Protein AF-0000000086613387 (afdb_homodimer)

Foldseek 3Di:
DVVVVVVVVVVVVVVCVVVCVVVVVVVVVPVVVVVVCVVVDDPVVVVVVLVVVLVVDPDPVVSVVSVVVVVVVVVVVVCVVVVVVVVVVVVVCCVVCVPDVPPPDDDDPD/DVVVVVVVVVVVVVVCVVVCVVVVVVVVVPVVVVVVCVVVDDPVVVVVVLVVVLVVDPDPVVSVVSVVVVVVVVVVVVCVVVVVVVVVVVVVCCVVCVPDVPPPDPPPPD

Sequence (220 aa):
MPLLLATVRSARRKYEAQCFDFQTGSKDRLLEPFLGLAVSTSTLYLDLSFDRLLESRPCDLDQNDMIERAMKMGFVLLEARKRSARKHATMHNAVVWALPPDLTTKIRVDMPLLLATVRSARRKYEAQCFDFQTGSKDRLLEPFLGLAVSTSTLYLDLSFDRLLESRPCDLDQNDMIERAMKMGFVLLEARKRSARKHATMHNAVVWALPPDLTTKIRVD

pLDDT: mean 75.81, std 20.71, range [30.31, 97.38]

Organism: Rhododendron simsii (NCBI:txid118357)

Radius of gyration: 24.94 Å; Cα contacts (8 Å, |Δi|>4): 125; chains: 2; bounding box: 57×82×51 Å

Secondary structure (DSSP, 8-state):
-HHHHHHHHHHHHHHHHHHHHHHHHHHHHHHHHHHHHHHHS-HHHHHHHHHHHHHTSSSHHHHHHHHHHHHHHHHHHHTHHHHHHHHHHHHHHHHHT---GGGSS-----/-HHHHHHHHHHHHHHHHHHHHHHHHHHHHHHHHHHHHHHHS-HHHHHHHHHHHHHTSSSHHHHHHHHHHHHHHHHHHHTHHHHHHHHHHHHHHHHHT---GGG-------

Solvent-accessible surface area (backbone atoms only — not comparable to full-atom values): 12152 Å² total; per-residue (Å²): 124,70,68,64,55,54,50,52,52,50,50,46,51,46,48,47,47,46,50,42,42,55,53,43,47,58,58,47,60,49,50,58,64,54,39,45,41,51,77,76,45,53,71,68,55,51,52,50,45,50,50,53,54,43,67,70,37,93,45,70,68,55,30,52,49,50,39,52,24,28,36,50,45,10,53,57,28,50,43,41,54,60,51,50,48,50,50,51,50,50,50,48,44,45,66,74,49,59,62,71,87,78,69,72,88,64,89,74,82,131,124,70,68,64,56,53,51,52,52,50,50,46,48,45,46,48,46,47,50,44,44,55,54,43,46,58,57,47,59,49,50,59,64,54,39,46,40,51,76,77,45,54,71,66,56,52,51,50,46,49,49,52,55,43,66,70,38,94,45,68,68,55,30,53,49,51,40,52,23,28,35,52,46,10,52,57,29,49,45,42,53,60,51,51,50,50,50,53,50,50,50,49,44,47,66,74,50,58,60,70,86,76,74,67,82,82,79,67,86,120

Structure (mmCIF, N/CA/C/O backbone):
data_AF-0000000086613387-model_v1
#
loop_
_entity.id
_entity.type
_entity.pdbx_description
1 polymer 'Uncharacterized protein'
#
loop_
_atom_site.group_PDB
_atom_site.id
_atom_site.type_symbol
_atom_site.label_atom_id
_atom_site.label_alt_id
_atom_site.label_comp_id
_atom_site.label_asym_id
_atom_site.label_entity_id
_atom_site.label_seq_id
_atom_site.pdbx_PDB_ins_code
_atom_site.Cartn_x
_atom_site.Cartn_y
_atom_site.Cartn_z
_atom_site.occupancy
_atom_site.B_iso_or_equiv
_atom_site.auth_seq_id
_atom_site.auth_comp_id
_atom_site.auth_asym_id
_atom_site.auth_atom_id
_atom_site.pdbx_PDB_model_num
ATOM 1 N N . MET A 1 1 ? -29.953 -31.547 -23.391 1 37.59 1 MET A N 1
ATOM 2 C CA . MET A 1 1 ? -30.141 -30.344 -22.609 1 37.59 1 MET A CA 1
ATOM 3 C C . MET A 1 1 ? -28.875 -29.984 -21.828 1 37.59 1 MET A C 1
ATOM 5 O O . MET A 1 1 ? -28.812 -28.953 -21.172 1 37.59 1 MET A O 1
ATOM 9 N N . PRO A 1 2 ? -27.891 -31.031 -21.5 1 53.44 2 PRO A N 1
ATOM 10 C CA . PRO A 1 2 ? -26.688 -30.781 -20.719 1 53.44 2 PRO A CA 1
ATOM 11 C C . PRO A 1 2 ? -25.625 -30.031 -21.516 1 53.44 2 PRO A C 1
ATOM 13 O O . PRO A 1 2 ? -24.781 -29.328 -20.938 1 53.44 2 PRO A O 1
ATOM 16 N N . LEU A 1 3 ? -25.641 -30 -22.859 1 56.28 3 LEU A N 1
ATOM 17 C CA . LEU A 1 3 ? -24.578 -29.375 -23.641 1 56.28 3 LEU A CA 1
ATOM 18 C C . LEU A 1 3 ? -24.703 -27.859 -23.625 1 56.28 3 LEU A C 1
ATOM 20 O O . LEU A 1 3 ? -23.703 -27.141 -23.688 1 56.28 3 LEU A O 1
ATOM 24 N N . LEU A 1 4 ? -25.969 -27.375 -23.562 1 55.78 4 LEU A N 1
ATOM 25 C CA . LEU A 1 4 ? -26.172 -25.938 -23.594 1 55.78 4 LEU A CA 1
ATOM 26 C C . LEU A 1 4 ? -25.703 -25.297 -22.281 1 55.78 4 LEU A C 1
ATOM 28 O O . LEU A 1 4 ? -25.188 -24.172 -22.297 1 55.78 4 LEU A O 1
ATOM 32 N N . LEU A 1 5 ? -25.75 -26.031 -21.203 1 54.47 5 LEU A N 1
ATOM 33 C CA . LEU A 1 5 ? -25.375 -25.453 -19.906 1 54.47 5 LEU A CA 1
ATOM 34 C C . LEU A 1 5 ? -23.859 -25.328 -19.797 1 54.47 5 LEU A C 1
ATOM 36 O O . LEU A 1 5 ? -23.344 -24.375 -19.203 1 54.47 5 LEU A O 1
ATOM 40 N N . ALA A 1 6 ? -23.109 -26.234 -20.469 1 55.09 6 ALA A N 1
ATOM 41 C CA . ALA A 1 6 ? -21.656 -26.188 -20.391 1 55.09 6 ALA A CA 1
ATOM 42 C C . ALA A 1 6 ? -21.078 -25.016 -21.172 1 55.09 6 ALA A C 1
ATOM 44 O O . ALA A 1 6 ? -20.125 -24.375 -20.734 1 55.09 6 ALA A O 1
ATOM 45 N N . THR A 1 7 ? -21.828 -24.625 -22.156 1 57.53 7 THR A N 1
ATOM 46 C CA . THR A 1 7 ? -21.344 -23.547 -23.016 1 57.53 7 THR A CA 1
ATOM 47 C C . THR A 1 7 ? -21.547 -22.203 -22.344 1 57.53 7 THR A C 1
ATOM 49 O O . THR A 1 7 ? -20.719 -21.297 -22.469 1 57.53 7 THR A O 1
ATOM 52 N N . VAL A 1 8 ? -22.641 -22.172 -21.594 1 52.09 8 VAL A N 1
ATOM 53 C CA . VAL A 1 8 ? -22.906 -20.906 -20.938 1 52.09 8 VAL A CA 1
ATOM 54 C C . VAL A 1 8 ? -21.922 -20.688 -19.797 1 52.09 8 VAL A C 1
ATOM 56 O O . VAL A 1 8 ? -21.453 -19.562 -19.562 1 52.09 8 VAL A O 1
ATOM 59 N N . ARG A 1 9 ? -21.484 -21.812 -19.125 1 52.72 9 ARG A N 1
ATOM 60 C CA . ARG A 1 9 ? -20.531 -21.703 -18.031 1 52.72 9 ARG A CA 1
ATOM 61 C C . ARG A 1 9 ? -19.125 -21.359 -18.547 1 52.72 9 ARG A C 1
ATOM 63 O O . ARG A 1 9 ? -18.391 -20.609 -17.906 1 52.72 9 ARG A O 1
ATOM 70 N N . SER A 1 10 ? -18.875 -21.828 -19.766 1 53.88 10 SER A N 1
ATOM 71 C CA . SER A 1 10 ? -17.562 -21.547 -20.344 1 53.88 10 SER A CA 1
ATOM 72 C C . SER A 1 10 ? -17.469 -20.094 -20.797 1 53.88 10 SER A C 1
ATOM 74 O O . SER A 1 10 ? -16.453 -19.438 -20.578 1 53.88 10 SER A O 1
ATOM 76 N N . ALA A 1 11 ? -18.594 -19.688 -21.375 1 49.5 11 ALA A N 1
ATOM 77 C CA . ALA A 1 11 ? -18.609 -18.297 -21.828 1 49.5 11 ALA A CA 1
ATOM 78 C C . ALA A 1 11 ? -18.609 -17.344 -20.641 1 49.5 11 ALA A C 1
ATOM 80 O O . ALA A 1 11 ? -17.938 -16.312 -20.672 1 49.5 11 ALA A O 1
ATOM 81 N N . ARG A 1 12 ? -19.25 -17.672 -19.594 1 47.69 12 ARG A N 1
ATOM 82 C CA . ARG A 1 12 ? -19.281 -16.859 -18.391 1 47.69 12 ARG A CA 1
ATOM 83 C C . ARG A 1 12 ? -17.906 -16.844 -17.703 1 47.69 12 ARG A C 1
ATOM 85 O O . ARG A 1 12 ? -17.453 -15.805 -17.234 1 47.69 12 ARG A O 1
ATOM 92 N N . ARG A 1 13 ? -17.328 -18.047 -17.656 1 49.38 13 ARG A N 1
ATOM 93 C CA . ARG A 1 13 ? -15.977 -18.109 -17.094 1 49.38 13 ARG A CA 1
ATOM 94 C C . ARG A 1 13 ? -14.992 -17.297 -17.938 1 49.38 13 ARG A C 1
ATOM 96 O O . ARG A 1 13 ? -14.102 -16.641 -17.406 1 49.38 13 ARG A O 1
ATOM 103 N N . LYS A 1 14 ? -15.203 -17.375 -19.25 1 51.12 14 LYS A N 1
ATOM 104 C CA . LYS A 1 14 ? -14.344 -16.609 -20.141 1 51.12 14 LYS A CA 1
ATOM 105 C C . LYS A 1 14 ? -14.578 -15.109 -19.969 1 51.12 14 LYS A C 1
ATOM 107 O O . LYS A 1 14 ? -13.633 -14.328 -19.922 1 51.12 14 LYS A O 1
ATOM 112 N N . TYR A 1 15 ? -15.836 -14.734 -19.922 1 45.16 15 TYR A N 1
ATOM 113 C CA . TYR A 1 15 ? -16.156 -13.328 -19.703 1 45.16 15 TYR A CA 1
ATOM 114 C C . TYR A 1 15 ? -15.695 -12.867 -18.328 1 45.16 15 TYR A C 1
ATOM 116 O O . TYR A 1 15 ? -15.156 -11.766 -18.172 1 45.16 15 TYR A O 1
ATOM 124 N N . GLU A 1 16 ? -15.93 -13.734 -17.359 1 50.56 16 GLU A N 1
ATOM 125 C CA . GLU A 1 16 ? -15.43 -13.406 -16.031 1 50.56 16 GLU A CA 1
ATOM 126 C C . GLU A 1 16 ? -13.906 -13.344 -16.016 1 50.56 16 GLU A C 1
ATOM 128 O O . GLU A 1 16 ? -13.32 -12.469 -15.367 1 50.56 16 GLU A O 1
ATOM 133 N N . ALA A 1 17 ? -13.336 -14.281 -16.766 1 49.88 17 ALA A N 1
ATOM 134 C CA . ALA A 1 17 ? -11.883 -14.273 -16.922 1 49.88 17 ALA A CA 1
ATOM 135 C C . ALA A 1 17 ? -11.406 -13.016 -17.641 1 49.88 17 ALA A C 1
ATOM 137 O O . ALA A 1 17 ? -10.383 -12.43 -17.266 1 49.88 17 ALA A O 1
ATOM 138 N N . GLN A 1 18 ? -12.195 -12.703 -18.734 1 47.78 18 GLN A N 1
ATOM 139 C CA . GLN A 1 18 ? -11.836 -11.5 -19.469 1 47.78 18 GLN A CA 1
ATOM 140 C C . GLN A 1 18 ? -12.047 -10.25 -18.609 1 47.78 18 GLN A C 1
ATOM 142 O O . GLN A 1 18 ? -11.219 -9.336 -18.625 1 47.78 18 GLN A O 1
ATOM 147 N N . CYS A 1 19 ? -13.211 -10.172 -18.047 1 47.38 19 CYS A N 1
ATOM 148 C CA . CYS A 1 19 ? -13.469 -9.047 -17.156 1 47.38 19 CYS A CA 1
ATOM 149 C C . CYS A 1 19 ? -12.477 -9.039 -15.992 1 47.38 19 CYS A C 1
ATOM 151 O O . CYS A 1 19 ? -12 -7.973 -15.594 1 47.38 19 CYS A O 1
ATOM 153 N N . PHE A 1 20 ? -12.328 -10.281 -15.578 1 48.53 20 PHE A N 1
ATOM 154 C CA . PHE A 1 20 ? -11.32 -10.406 -14.539 1 48.53 20 PHE A CA 1
ATOM 155 C C . PHE A 1 20 ? -9.953 -9.953 -15.047 1 48.53 20 PHE A C 1
ATOM 157 O O . PHE A 1 20 ? -9.219 -9.281 -14.328 1 48.53 20 PHE A O 1
ATOM 164 N N . ASP A 1 21 ? -9.781 -10.211 -16.312 1 54.56 21 ASP A N 1
ATOM 165 C CA . ASP A 1 21 ? -8.484 -9.859 -16.906 1 54.56 21 ASP A CA 1
ATOM 166 C C . ASP A 1 21 ? -8.32 -8.344 -16.984 1 54.56 21 ASP A C 1
ATOM 168 O O . ASP A 1 21 ? -7.254 -7.816 -16.656 1 54.56 21 ASP A O 1
ATOM 172 N N . PHE A 1 22 ? -9.453 -7.672 -17.516 1 50.53 22 PHE A N 1
ATOM 173 C CA . PHE A 1 22 ? -9.352 -6.223 -17.656 1 50.53 22 PHE A CA 1
ATOM 174 C C . PHE A 1 22 ? -9.211 -5.559 -16.297 1 50.53 22 PHE A C 1
ATOM 176 O O . PHE A 1 22 ? -8.359 -4.684 -16.109 1 50.53 22 PHE A O 1
ATOM 183 N N . GLN A 1 23 ? -10.078 -6.004 -15.422 1 57.38 23 GLN A N 1
ATOM 184 C CA . GLN A 1 23 ? -10.031 -5.449 -14.07 1 57.38 23 GLN A CA 1
ATOM 185 C C . GLN A 1 23 ? -8.75 -5.863 -13.352 1 57.38 23 GLN A C 1
ATOM 187 O O . GLN A 1 23 ? -8.148 -5.059 -12.633 1 57.38 23 GLN A O 1
ATOM 192 N N . THR A 1 24 ? -8.367 -7.102 -13.711 1 63.09 24 THR A N 1
ATOM 193 C CA . THR A 1 24 ? -7.125 -7.598 -13.125 1 63.09 24 THR A CA 1
ATOM 194 C C . THR A 1 24 ? -5.93 -6.801 -13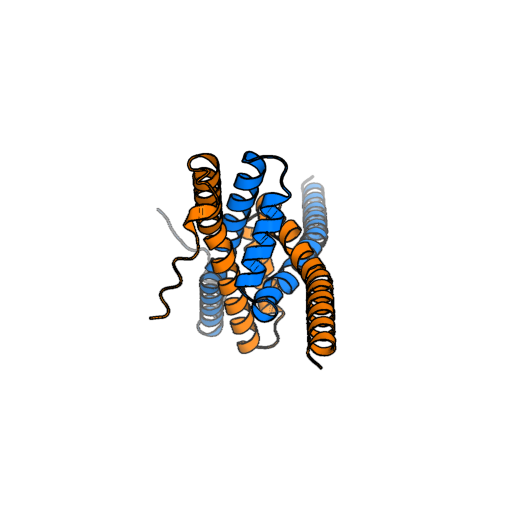.6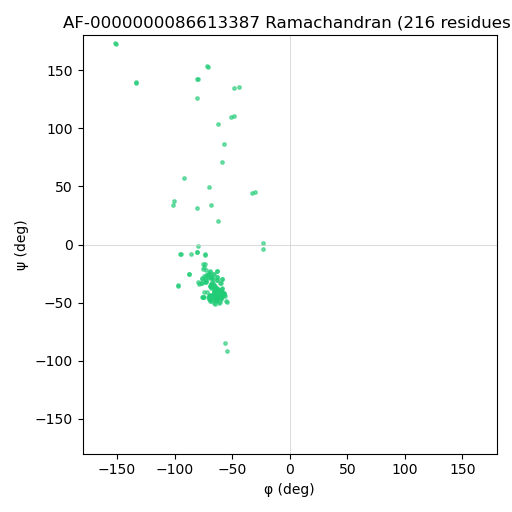41 1 63.09 24 THR A C 1
ATOM 196 O O . THR A 1 24 ? -5.035 -6.445 -12.867 1 63.09 24 THR A O 1
ATOM 199 N N . GLY A 1 25 ? -6.133 -6.43 -14.859 1 71.19 25 GLY A N 1
ATOM 200 C CA . GLY A 1 25 ? -5.027 -5.703 -15.461 1 71.19 25 GLY A CA 1
ATOM 201 C C . GLY A 1 25 ? -4.828 -4.32 -14.867 1 71.19 25 GLY A C 1
ATOM 202 O O . GLY A 1 25 ? -3.697 -3.898 -14.625 1 71.19 25 GLY A O 1
ATOM 203 N N . SER A 1 26 ? -5.996 -3.615 -14.719 1 76.31 26 SER A N 1
ATOM 204 C CA . SER A 1 26 ? -5.883 -2.26 -14.188 1 76.31 26 SER A CA 1
ATOM 205 C C . SER A 1 26 ? -5.398 -2.268 -12.742 1 76.31 26 SER A C 1
ATOM 207 O O . SER A 1 26 ? -4.551 -1.456 -12.367 1 76.31 26 SER A O 1
ATOM 209 N N . LYS A 1 27 ? -5.93 -3.248 -11.953 1 80.5 27 LYS A N 1
ATOM 210 C CA . LYS A 1 27 ? -5.531 -3.367 -10.555 1 80.5 27 LYS A CA 1
ATOM 211 C C . LYS A 1 27 ? -4.078 -3.812 -10.43 1 80.5 27 LYS A C 1
ATOM 213 O O . LYS A 1 27 ? -3.332 -3.289 -9.594 1 80.5 27 LYS A O 1
ATOM 218 N N . ASP A 1 28 ? -3.619 -4.66 -11.312 1 83.75 28 ASP A N 1
ATOM 219 C CA . ASP A 1 28 ? -2.234 -5.117 -11.336 1 83.75 28 ASP A CA 1
ATOM 220 C C . ASP A 1 28 ? -1.283 -3.979 -11.695 1 83.75 28 ASP A C 1
ATOM 222 O O . ASP A 1 28 ? -0.157 -3.922 -11.195 1 83.75 28 ASP A O 1
ATOM 226 N N . ARG A 1 29 ? -1.846 -3.121 -12.453 1 87.81 29 ARG A N 1
ATOM 227 C CA . ARG A 1 29 ? -1.003 -2.037 -12.945 1 87.81 29 ARG A CA 1
ATOM 228 C C . ARG A 1 29 ? -0.709 -1.026 -11.836 1 87.81 29 ARG A C 1
ATOM 230 O O . ARG A 1 29 ? 0.269 -0.28 -11.914 1 87.81 29 ARG A O 1
ATOM 237 N N . LEU A 1 30 ? -1.478 -1.056 -10.781 1 91.62 30 LEU A N 1
ATOM 238 C CA . LEU A 1 30 ? -1.296 -0.109 -9.688 1 91.62 30 LEU A CA 1
ATOM 239 C C . LEU A 1 30 ? -0.28 -0.635 -8.68 1 91.62 30 LEU A C 1
ATOM 241 O O . LEU A 1 30 ? 0.382 0.148 -7.992 1 91.62 30 LEU A O 1
ATOM 245 N N . LEU A 1 31 ? -0.116 -1.915 -8.602 1 93.06 31 LEU A N 1
ATOM 246 C CA . LEU A 1 31 ? 0.677 -2.533 -7.543 1 93.06 31 LEU A CA 1
ATOM 247 C C . LEU A 1 31 ? 2.16 -2.227 -7.727 1 93.06 31 LEU A C 1
ATOM 249 O O . LEU A 1 31 ? 2.818 -1.755 -6.797 1 93.06 31 LEU A O 1
ATOM 253 N N . GLU A 1 32 ? 2.609 -2.389 -8.945 1 92.75 32 GLU A N 1
ATOM 254 C CA . GLU A 1 32 ? 4.047 -2.264 -9.172 1 92.75 32 GLU A CA 1
ATOM 255 C C . GLU A 1 32 ? 4.512 -0.824 -8.977 1 92.75 32 GLU A C 1
ATOM 257 O O . GLU A 1 32 ? 5.469 -0.573 -8.242 1 92.75 32 GLU A O 1
ATOM 262 N N . PRO A 1 33 ? 3.871 0.195 -9.562 1 94.06 33 PRO A N 1
ATOM 263 C CA . PRO A 1 33 ? 4.324 1.562 -9.297 1 94.06 33 PRO A CA 1
ATOM 264 C C . PRO A 1 33 ? 4.172 1.958 -7.828 1 94.06 33 PRO A C 1
ATOM 266 O O . PRO A 1 33 ? 5 2.703 -7.297 1 94.06 33 PRO A O 1
ATOM 269 N N . PHE A 1 34 ? 3.207 1.423 -7.129 1 94.81 34 PHE A N 1
ATOM 270 C CA . PHE A 1 34 ? 3.027 1.763 -5.723 1 94.81 34 PHE A CA 1
ATOM 271 C C . PHE A 1 34 ? 4.156 1.183 -4.879 1 94.81 34 PHE A C 1
ATOM 273 O O . PHE A 1 34 ? 4.707 1.868 -4.012 1 94.81 34 PHE A O 1
ATOM 280 N N . LEU A 1 35 ? 4.484 -0.039 -5.145 1 95.94 35 LEU A N 1
ATOM 281 C CA . LEU A 1 35 ? 5.582 -0.647 -4.406 1 95.94 35 LEU A CA 1
ATOM 282 C C . LEU A 1 35 ? 6.906 0.036 -4.738 1 95.94 35 LEU A C 1
ATOM 284 O O . LEU A 1 35 ? 7.832 0.037 -3.924 1 95.94 35 LEU A O 1
ATOM 288 N N . GLY A 1 36 ? 6.93 0.617 -5.938 1 94.94 36 GLY A N 1
ATOM 289 C CA . GLY A 1 36 ? 8.102 1.385 -6.328 1 94.94 36 GLY A CA 1
ATOM 290 C C . GLY A 1 36 ? 8.336 2.6 -5.449 1 94.94 36 GLY A C 1
ATOM 291 O O . GLY A 1 36 ? 9.461 3.096 -5.355 1 94.94 36 GLY A O 1
ATOM 292 N N . LEU A 1 37 ? 7.359 3.109 -4.793 1 95.06 37 LEU A N 1
ATOM 293 C CA . LEU A 1 37 ? 7.5 4.246 -3.893 1 95.06 37 LEU A CA 1
ATOM 294 C C . LEU A 1 37 ? 8.414 3.9 -2.719 1 95.06 37 LEU A C 1
ATOM 296 O O . LEU A 1 37 ? 9.07 4.777 -2.16 1 95.06 37 LEU A O 1
ATOM 300 N N . ALA A 1 38 ? 8.469 2.65 -2.346 1 95 38 ALA A N 1
ATOM 301 C CA . ALA A 1 38 ? 9.289 2.207 -1.223 1 95 38 ALA A CA 1
ATOM 302 C C . ALA A 1 38 ? 10.758 2.555 -1.446 1 95 38 ALA A C 1
ATOM 304 O O . ALA A 1 38 ? 11.5 2.777 -0.488 1 95 38 ALA A O 1
ATOM 305 N N . VAL A 1 39 ? 11.133 2.586 -2.646 1 93.81 39 VAL A N 1
ATOM 306 C CA . VAL A 1 39 ? 12.523 2.832 -2.986 1 93.81 39 VAL A CA 1
ATOM 307 C C . VAL A 1 39 ? 12.727 4.309 -3.328 1 93.81 39 VAL A C 1
ATOM 309 O O . VAL A 1 39 ? 13.734 4.906 -2.959 1 93.81 39 VAL A O 1
ATOM 312 N N . SER A 1 40 ? 11.727 4.918 -3.939 1 92.06 40 SER A N 1
ATOM 313 C CA . SER A 1 40 ? 11.922 6.227 -4.555 1 92.06 40 SER A CA 1
ATOM 314 C C . SER A 1 40 ? 11.516 7.352 -3.605 1 92.06 40 SER A C 1
ATOM 316 O O . SER A 1 40 ? 11.758 8.523 -3.887 1 92.06 40 SER A O 1
ATOM 318 N N . THR A 1 41 ? 10.891 7.023 -2.428 1 92.75 41 THR A N 1
ATOM 319 C CA . THR A 1 41 ? 10.344 8.062 -1.567 1 92.75 41 THR A CA 1
ATOM 320 C C . THR A 1 41 ? 10.742 7.836 -0.114 1 92.75 41 THR A C 1
ATOM 322 O O . THR A 1 41 ? 10.797 6.695 0.349 1 92.75 41 THR A O 1
ATOM 325 N N . SER A 1 42 ? 11.047 8.867 0.548 1 93 42 SER A N 1
ATOM 326 C CA . SER A 1 42 ? 11.312 8.773 1.98 1 93 42 SER A CA 1
ATOM 327 C C . SER A 1 42 ? 10.023 8.523 2.762 1 93 42 SER A C 1
ATOM 329 O O . SER A 1 42 ? 8.938 8.883 2.311 1 93 42 SER A O 1
ATOM 331 N N . THR A 1 43 ? 10.219 7.875 3.939 1 91.81 43 THR A N 1
ATOM 332 C CA . THR A 1 43 ? 9.078 7.621 4.812 1 91.81 43 THR A CA 1
ATOM 333 C C . THR A 1 43 ? 8.398 8.93 5.215 1 91.81 43 THR A C 1
ATOM 335 O O . THR A 1 43 ? 7.168 9 5.281 1 91.81 43 THR A O 1
ATOM 338 N N . LEU A 1 44 ? 9.211 9.977 5.434 1 89.56 44 LEU A N 1
ATOM 339 C CA . LEU A 1 44 ? 8.664 11.281 5.801 1 89.56 44 LEU A CA 1
ATOM 340 C C . LEU A 1 44 ? 7.738 11.812 4.707 1 89.56 44 LEU A C 1
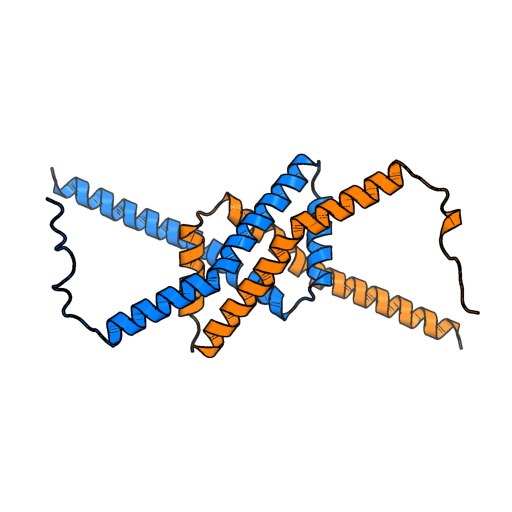ATOM 342 O O . LEU A 1 44 ? 6.672 12.352 5.004 1 89.56 44 LEU A O 1
ATOM 346 N N . TYR A 1 45 ? 8.188 11.633 3.447 1 89.56 45 TYR A N 1
ATOM 347 C CA . TYR A 1 45 ? 7.367 12.102 2.336 1 89.56 4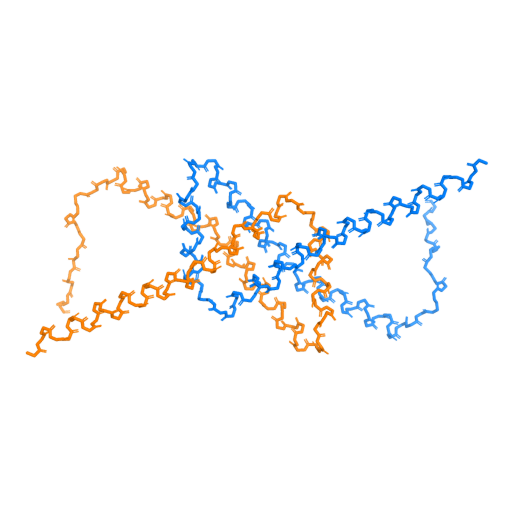5 TYR A CA 1
ATOM 348 C C . TYR A 1 45 ? 6.047 11.336 2.275 1 89.56 45 TYR A C 1
ATOM 350 O O . TYR A 1 45 ? 4.988 11.938 2.072 1 89.56 45 TYR A O 1
ATOM 358 N N . LEU A 1 46 ? 6.094 10.094 2.488 1 92.38 46 LEU A N 1
ATOM 359 C CA . LEU A 1 46 ? 4.879 9.281 2.439 1 92.38 46 LEU A CA 1
ATOM 360 C C . LEU A 1 46 ? 3.926 9.664 3.566 1 92.38 46 LEU A C 1
ATOM 362 O O . LEU A 1 46 ? 2.713 9.734 3.363 1 92.38 46 LEU A O 1
ATOM 366 N N . ASP A 1 47 ? 4.512 9.953 4.711 1 89.44 47 ASP A N 1
ATOM 367 C CA . ASP A 1 47 ? 3.699 10.422 5.828 1 89.44 47 ASP A CA 1
ATOM 368 C C . ASP A 1 47 ? 2.963 11.711 5.469 1 89.44 47 ASP A C 1
ATOM 370 O O . ASP A 1 47 ? 1.752 11.82 5.676 1 89.44 47 ASP A O 1
ATOM 374 N N . LEU A 1 48 ? 3.695 12.586 4.902 1 89.06 48 LEU A N 1
ATOM 375 C CA . LEU A 1 48 ? 3.119 13.883 4.539 1 89.06 48 LEU A CA 1
ATOM 376 C C . LEU A 1 48 ? 2.07 13.719 3.445 1 89.06 48 LEU A C 1
ATOM 378 O O . LEU A 1 48 ? 1.024 14.367 3.48 1 89.06 48 LEU A O 1
ATOM 382 N N . SER A 1 49 ? 2.398 12.914 2.467 1 91 49 SER A N 1
ATOM 383 C CA . SER A 1 49 ? 1.444 12.656 1.393 1 91 49 SER A CA 1
ATOM 384 C C . SER A 1 49 ? 0.139 12.086 1.936 1 91 49 SER A C 1
ATOM 386 O O . SER A 1 49 ? -0.946 12.492 1.508 1 91 49 SER A O 1
ATOM 388 N N . PHE A 1 50 ? 0.186 11.195 2.863 1 92.5 50 PHE A N 1
ATOM 389 C CA . PHE A 1 50 ? -1.003 10.617 3.479 1 92.5 50 PHE A CA 1
ATOM 390 C C . PHE A 1 50 ? -1.775 11.672 4.258 1 92.5 50 PHE A C 1
ATOM 392 O O . PHE A 1 50 ? -3.006 11.711 4.207 1 92.5 50 PHE A O 1
ATOM 399 N N . ASP A 1 51 ? -1.038 12.516 4.945 1 89.12 51 ASP A N 1
ATOM 400 C CA . ASP A 1 51 ? -1.687 13.594 5.684 1 89.12 51 ASP A CA 1
ATOM 401 C C . ASP A 1 51 ? -2.465 14.508 4.742 1 89.12 51 ASP A C 1
ATOM 403 O O . ASP A 1 51 ? -3.588 14.914 5.051 1 89.12 51 ASP A O 1
ATOM 407 N N . ARG A 1 52 ? -1.82 14.836 3.658 1 90.19 52 ARG A N 1
ATOM 408 C CA . ARG A 1 52 ? -2.494 15.688 2.676 1 90.19 52 ARG A CA 1
ATOM 409 C C . ARG A 1 52 ? -3.766 15.016 2.162 1 90.19 52 ARG A C 1
ATOM 411 O O . ARG A 1 52 ? -4.785 15.68 1.971 1 90.19 52 ARG A O 1
ATOM 418 N N . LEU A 1 53 ? -3.709 13.773 1.951 1 91.62 53 LEU A N 1
ATOM 419 C CA . LEU A 1 53 ? -4.867 13.016 1.496 1 91.62 53 LEU A CA 1
ATOM 420 C C . LEU A 1 53 ? -5.98 13.039 2.541 1 91.62 53 LEU A C 1
ATOM 422 O O . LEU A 1 53 ? -7.148 13.242 2.207 1 91.62 53 LEU A O 1
ATOM 426 N N . LEU A 1 54 ? -5.594 12.789 3.785 1 92.12 54 LEU A N 1
ATOM 427 C CA . LEU A 1 54 ? -6.566 12.82 4.871 1 92.12 54 LEU A CA 1
ATOM 428 C C . LEU A 1 54 ? -7.223 14.195 4.973 1 92.12 54 LEU A C 1
ATOM 430 O O . LEU A 1 54 ? -8.445 14.297 5.105 1 92.12 54 LEU A O 1
ATOM 434 N N . GLU A 1 55 ? -6.379 15.219 4.852 1 89.62 55 GLU A N 1
ATOM 435 C CA . GLU A 1 55 ? -6.855 16.594 5.008 1 89.62 55 GLU A CA 1
ATOM 436 C C . GLU A 1 55 ? -7.781 16.984 3.861 1 89.62 55 GLU A C 1
ATOM 438 O O . GLU A 1 55 ? -8.578 17.922 3.994 1 89.62 55 GLU A O 1
ATOM 443 N N . SER A 1 56 ? -7.598 16.375 2.711 1 91 56 SER A N 1
ATOM 444 C CA . SER A 1 56 ? -8.422 16.688 1.546 1 91 56 SER A CA 1
ATOM 445 C C . SER A 1 56 ? -9.82 16.109 1.689 1 91 56 SER A C 1
ATOM 447 O O . SER A 1 56 ? -10.719 16.438 0.911 1 91 56 SER A O 1
ATOM 449 N N . ARG A 1 57 ? -10.078 15.266 2.723 1 92.62 57 ARG A N 1
ATOM 450 C CA . ARG A 1 57 ? -11.391 14.664 2.945 1 92.62 57 ARG A CA 1
ATOM 451 C C . ARG A 1 57 ? -12.328 15.648 3.635 1 92.62 57 ARG A C 1
ATOM 453 O O . ARG A 1 57 ? -11.906 16.406 4.516 1 92.62 57 ARG A O 1
ATOM 460 N N . PRO A 1 58 ? -13.578 15.648 3.27 1 91.44 58 PRO A N 1
ATOM 461 C CA . PRO A 1 58 ? -14.516 16.688 3.703 1 91.44 58 PRO A CA 1
ATOM 462 C C . PRO A 1 58 ? -14.867 16.578 5.184 1 91.44 58 PRO A C 1
ATOM 464 O O . PRO A 1 58 ? -15.312 17.562 5.789 1 91.44 58 PRO A O 1
ATOM 467 N N . CYS A 1 59 ? -14.789 15.367 5.82 1 92.44 59 CYS A N 1
ATOM 468 C CA . CYS A 1 59 ? -15.188 15.195 7.211 1 92.44 59 CYS A CA 1
ATOM 469 C C . CYS A 1 59 ? -14.391 14.078 7.871 1 92.44 59 CYS A C 1
ATOM 471 O O . CYS A 1 59 ? -13.641 13.359 7.203 1 92.44 59 CYS A O 1
ATOM 473 N N . ASP A 1 60 ? -14.578 13.938 9.195 1 88 60 ASP A N 1
ATOM 474 C CA . ASP A 1 60 ? -13.828 12.977 9.992 1 88 60 ASP A CA 1
ATOM 475 C C . ASP A 1 60 ? -14.164 11.539 9.586 1 88 60 ASP A C 1
ATOM 477 O O . ASP A 1 60 ? -13.305 10.656 9.633 1 88 60 ASP A O 1
ATOM 481 N N . LEU A 1 61 ? -15.414 11.258 9.219 1 93.69 61 LEU A N 1
ATOM 482 C CA . LEU A 1 61 ? -15.828 9.914 8.82 1 93.69 61 LEU A CA 1
ATOM 483 C C . LEU A 1 61 ? -15.055 9.453 7.586 1 93.69 61 LEU A C 1
ATOM 485 O O . LEU A 1 61 ? -14.602 8.312 7.523 1 93.69 61 LEU A O 1
ATOM 489 N N . ASP A 1 62 ? -14.906 10.391 6.645 1 93.12 62 ASP A N 1
ATOM 490 C CA . ASP A 1 62 ? -14.156 10.078 5.43 1 93.12 62 ASP A CA 1
ATOM 491 C C . ASP A 1 62 ? -12.672 9.875 5.734 1 93.12 62 ASP A C 1
ATOM 493 O O . ASP A 1 62 ? -12.016 9.039 5.109 1 93.12 62 ASP A O 1
ATOM 497 N N . GLN A 1 63 ? -12.188 10.641 6.727 1 93.69 63 GLN A N 1
ATOM 498 C CA . GLN A 1 63 ? -10.797 10.453 7.129 1 93.69 63 GLN A CA 1
ATOM 499 C C . GLN A 1 63 ? -10.594 9.086 7.773 1 93.69 63 GLN A C 1
ATOM 501 O O . GLN A 1 63 ? -9.617 8.391 7.469 1 93.69 63 GLN A O 1
ATOM 506 N N . ASN A 1 64 ? -11.484 8.641 8.641 1 94.25 64 ASN A N 1
ATOM 507 C CA . ASN A 1 64 ? -11.406 7.336 9.289 1 94.25 64 ASN A CA 1
ATOM 508 C C . ASN A 1 64 ? -11.5 6.199 8.273 1 94.25 64 ASN A C 1
ATOM 510 O O . ASN A 1 64 ? -10.828 5.176 8.422 1 94.25 64 ASN A O 1
ATOM 514 N N . ASP A 1 65 ? -12.344 6.434 7.301 1 95.88 65 ASP A N 1
ATOM 515 C CA . ASP A 1 65 ? -12.438 5.434 6.238 1 95.88 65 ASP A CA 1
ATOM 516 C C . ASP A 1 65 ? -11.086 5.254 5.539 1 95.88 65 ASP A C 1
ATOM 518 O O . ASP A 1 65 ? -10.672 4.125 5.273 1 95.88 65 ASP A O 1
ATOM 522 N N . MET A 1 66 ? -10.477 6.387 5.25 1 94.94 66 MET A N 1
ATOM 523 C CA . MET A 1 66 ? -9.188 6.332 4.578 1 94.94 66 MET A CA 1
ATOM 524 C C . MET A 1 66 ? -8.156 5.605 5.438 1 94.94 66 MET A C 1
ATOM 526 O O . MET A 1 66 ? -7.348 4.828 4.922 1 94.94 66 MET A O 1
ATOM 530 N N . ILE A 1 67 ? -8.125 5.789 6.688 1 96.69 67 ILE A N 1
ATOM 531 C CA . ILE A 1 67 ? -7.203 5.133 7.609 1 96.69 67 ILE A CA 1
ATOM 532 C C . ILE A 1 67 ? -7.469 3.629 7.617 1 96.69 67 ILE A C 1
ATOM 534 O O . ILE A 1 67 ? -6.527 2.83 7.605 1 96.69 67 ILE A O 1
ATOM 538 N N . GLU A 1 68 ? -8.727 3.254 7.668 1 96.81 68 GLU A N 1
ATOM 539 C CA . GLU A 1 68 ? -9.086 1.839 7.637 1 96.81 68 GLU A CA 1
ATOM 540 C C . GLU A 1 68 ? -8.602 1.176 6.348 1 96.81 68 GLU A C 1
ATOM 542 O O . GLU A 1 68 ? -8.133 0.037 6.367 1 96.81 68 GLU A O 1
ATOM 547 N N . ARG A 1 69 ? -8.758 1.942 5.293 1 96.44 69 ARG A N 1
ATOM 548 C CA . ARG A 1 69 ? -8.266 1.421 4.02 1 96.44 69 ARG A CA 1
ATOM 549 C C . ARG A 1 69 ? -6.754 1.245 4.047 1 96.44 69 ARG A C 1
ATOM 551 O O . ARG A 1 69 ? -6.23 0.238 3.566 1 96.44 69 ARG A O 1
ATOM 558 N N . ALA A 1 70 ? -6.07 2.211 4.559 1 97.38 70 ALA A N 1
ATOM 559 C CA . ALA A 1 70 ? -4.617 2.113 4.688 1 97.38 70 ALA A CA 1
ATOM 560 C C . ALA A 1 70 ? -4.223 0.906 5.535 1 97.38 70 ALA A C 1
ATOM 562 O O . ALA A 1 70 ? -3.307 0.163 5.176 1 97.38 70 ALA A O 1
ATOM 563 N N . MET A 1 71 ? -4.887 0.638 6.613 1 96.88 71 MET A N 1
ATOM 564 C CA . MET A 1 71 ? -4.59 -0.49 7.492 1 96.88 71 MET A CA 1
ATOM 565 C C . MET A 1 71 ? -4.832 -1.815 6.777 1 96.88 71 MET A C 1
ATOM 567 O O . MET A 1 71 ? -4.023 -2.738 6.883 1 96.88 71 MET A O 1
ATOM 571 N N . LYS A 1 72 ? -5.914 -1.842 6.09 1 96.25 72 LYS A N 1
ATOM 572 C CA . LYS A 1 72 ? -6.227 -3.061 5.348 1 96.25 72 LYS A CA 1
ATOM 573 C C . LYS A 1 72 ? -5.152 -3.363 4.309 1 96.25 72 LYS A C 1
ATOM 575 O O . LYS A 1 72 ? -4.633 -4.48 4.254 1 96.25 72 LYS A O 1
ATOM 580 N N . MET A 1 73 ? -4.832 -2.371 3.523 1 96.62 73 MET A N 1
ATOM 581 C CA . MET A 1 73 ? -3.805 -2.568 2.506 1 96.62 73 MET A CA 1
ATOM 582 C C . MET A 1 73 ? -2.453 -2.873 3.145 1 96.62 73 MET A C 1
ATOM 584 O O . MET A 1 73 ? -1.687 -3.688 2.627 1 96.62 73 MET A O 1
ATOM 588 N N . GLY A 1 74 ? -2.176 -2.148 4.23 1 96.88 74 GLY A N 1
ATOM 589 C CA . GLY A 1 74 ? -0.954 -2.441 4.961 1 96.88 74 GLY A CA 1
ATOM 590 C C . GLY A 1 74 ? -0.847 -3.893 5.387 1 96.88 74 GLY A C 1
ATOM 591 O O . GLY A 1 74 ? 0.187 -4.531 5.184 1 96.88 74 GLY A O 1
ATOM 592 N N . PHE A 1 75 ? -1.869 -4.461 5.984 1 95.5 75 PHE A N 1
ATOM 593 C CA . PHE A 1 75 ? -1.899 -5.852 6.422 1 95.5 75 PHE A CA 1
ATOM 594 C C . PHE A 1 75 ? -1.688 -6.793 5.242 1 95.5 75 PHE A C 1
ATOM 596 O O . PHE A 1 75 ? -0.895 -7.734 5.324 1 95.5 75 PHE A O 1
ATOM 603 N N . VAL A 1 76 ? -2.328 -6.492 4.152 1 95 76 VAL A N 1
ATOM 604 C CA . VAL A 1 76 ? -2.213 -7.348 2.977 1 95 76 VAL A CA 1
ATOM 605 C C . VAL A 1 76 ? -0.762 -7.375 2.498 1 95 76 VAL A C 1
ATOM 607 O O . VAL A 1 76 ? -0.228 -8.438 2.176 1 95 76 VAL A O 1
ATOM 610 N N . LEU A 1 77 ? -0.14 -6.242 2.463 1 95.81 77 LEU A N 1
ATOM 611 C CA . LEU A 1 77 ? 1.236 -6.164 1.987 1 95.81 77 LEU A CA 1
ATOM 612 C C . LEU A 1 77 ? 2.186 -6.871 2.949 1 95.81 77 LEU A C 1
ATOM 614 O O . LEU A 1 77 ? 3.133 -7.535 2.52 1 95.81 77 LEU A O 1
ATOM 618 N N . LEU A 1 78 ? 1.919 -6.785 4.203 1 95.88 78 LEU A N 1
ATOM 619 C CA . LEU A 1 78 ? 2.791 -7.402 5.195 1 95.88 78 LEU A CA 1
ATOM 620 C C . LEU A 1 78 ? 2.703 -8.922 5.129 1 95.88 78 LEU A C 1
ATOM 622 O O . LEU A 1 78 ? 3.643 -9.617 5.516 1 95.88 78 LEU A O 1
ATOM 626 N N . GLU A 1 79 ? 1.679 -9.383 4.645 1 94.44 79 GLU A N 1
ATOM 627 C CA . GLU A 1 79 ? 1.52 -10.836 4.535 1 94.44 79 GLU A CA 1
ATOM 628 C C . GLU A 1 79 ? 2.256 -11.383 3.316 1 94.44 79 GLU A C 1
ATOM 630 O O . GLU A 1 79 ? 2.355 -12.594 3.139 1 94.44 79 GLU A O 1
ATOM 635 N N . ALA A 1 80 ? 2.756 -10.539 2.543 1 88.19 80 ALA A N 1
ATOM 636 C CA . ALA A 1 80 ? 3.416 -10.906 1.293 1 88.19 80 ALA A CA 1
ATOM 637 C C . ALA A 1 80 ? 4.566 -11.875 1.546 1 88.19 80 ALA A C 1
ATOM 639 O O . ALA A 1 80 ? 4.758 -12.836 0.792 1 88.19 80 ALA A O 1
ATOM 640 N N . ARG A 1 81 ? 5.352 -11.633 2.564 1 87.56 81 ARG A N 1
ATOM 641 C CA . ARG A 1 81 ? 6.504 -12.484 2.855 1 87.56 81 ARG A CA 1
ATOM 642 C C . ARG A 1 81 ? 6.066 -13.898 3.207 1 87.56 81 ARG A C 1
ATOM 644 O O . ARG A 1 81 ? 6.664 -14.875 2.744 1 87.56 81 ARG A O 1
ATOM 651 N N . LYS A 1 82 ? 5.07 -13.984 4.082 1 89.56 82 LYS A N 1
ATOM 652 C CA . LYS A 1 82 ? 4.551 -15.289 4.484 1 89.56 82 LYS A CA 1
ATOM 653 C C . LYS A 1 82 ? 3.982 -16.047 3.289 1 89.56 82 LYS A C 1
ATOM 655 O O . LYS A 1 82 ? 4.215 -17.25 3.145 1 89.56 82 LYS A O 1
ATOM 660 N N . ARG A 1 83 ? 3.312 -15.406 2.514 1 85.69 83 ARG A N 1
ATOM 661 C CA . ARG A 1 83 ? 2.709 -16.016 1.335 1 85.69 83 ARG A CA 1
ATOM 662 C C . ARG A 1 83 ? 3.779 -16.484 0.353 1 85.69 83 ARG A C 1
ATOM 664 O O . ARG A 1 83 ? 3.699 -17.594 -0.179 1 85.69 83 ARG A O 1
ATOM 671 N N . SER A 1 84 ? 4.703 -15.516 0.139 1 84.75 84 SER A N 1
ATOM 672 C CA . SER A 1 84 ? 5.797 -15.875 -0.757 1 84.75 84 SER A CA 1
ATOM 673 C C . SER A 1 84 ? 6.559 -17.094 -0.242 1 84.75 84 SER A C 1
ATOM 675 O O . SER A 1 84 ? 6.91 -17.984 -1.016 1 84.75 84 SER A O 1
ATOM 677 N N . ALA A 1 85 ? 6.793 -17.141 1.011 1 88.19 85 ALA A N 1
ATOM 678 C CA . ALA A 1 85 ? 7.512 -18.25 1.625 1 88.19 85 ALA A CA 1
ATOM 679 C C . ALA A 1 85 ? 6.75 -19.562 1.459 1 88.19 85 ALA A C 1
ATOM 681 O O . ALA A 1 85 ? 7.34 -20.609 1.155 1 88.19 85 ALA A O 1
ATOM 682 N N . ARG A 1 86 ? 5.508 -19.562 1.661 1 85.5 86 ARG A N 1
ATOM 683 C CA . ARG A 1 86 ? 4.664 -20.734 1.515 1 85.5 86 ARG A CA 1
ATOM 684 C C . ARG A 1 86 ? 4.672 -21.234 0.075 1 85.5 86 ARG A C 1
ATOM 686 O O . ARG A 1 86 ? 4.715 -22.453 -0.166 1 85.5 86 ARG A O 1
ATOM 693 N N . LYS A 1 87 ? 4.617 -20.297 -0.812 1 81.38 87 LYS A N 1
ATOM 694 C CA . LYS A 1 87 ? 4.648 -20.656 -2.227 1 81.38 87 LYS A CA 1
ATOM 695 C C . LYS A 1 87 ? 5.98 -21.297 -2.6 1 81.38 87 LYS A C 1
ATOM 697 O O . LYS A 1 87 ? 6.008 -22.312 -3.316 1 81.38 87 LYS A O 1
ATOM 702 N N . HIS A 1 88 ? 7.027 -20.734 -2.119 1 82.88 88 HIS A N 1
ATOM 703 C CA . HIS A 1 88 ? 8.352 -21.297 -2.363 1 82.88 88 HIS A CA 1
ATOM 704 C C . HIS A 1 88 ? 8.469 -22.703 -1.782 1 82.88 88 HIS A C 1
ATOM 706 O O . HIS A 1 88 ? 9.016 -23.594 -2.426 1 82.88 88 HIS A O 1
ATOM 712 N N . ALA A 1 89 ? 7.984 -22.859 -0.638 1 86.31 89 ALA A N 1
ATOM 713 C CA . ALA A 1 89 ? 8 -24.172 0.007 1 86.31 89 ALA A CA 1
ATOM 714 C C . ALA A 1 89 ? 7.18 -25.172 -0.786 1 86.31 89 ALA A C 1
ATOM 716 O O . ALA A 1 89 ? 7.602 -26.328 -0.967 1 86.31 89 ALA A O 1
ATOM 717 N N . THR A 1 90 ? 6.023 -24.797 -1.228 1 82.31 90 THR A N 1
ATOM 718 C CA . THR A 1 90 ? 5.148 -25.656 -2.016 1 82.31 90 THR A CA 1
ATOM 719 C C . THR A 1 90 ? 5.816 -26.047 -3.33 1 82.31 90 THR A C 1
ATOM 721 O O . THR A 1 90 ? 5.77 -27.219 -3.734 1 82.31 90 THR A O 1
ATOM 724 N N . MET A 1 91 ? 6.449 -25.109 -3.982 1 79 91 MET A N 1
ATOM 725 C CA . MET A 1 91 ? 7.16 -25.391 -5.227 1 79 91 MET A CA 1
ATOM 726 C C . MET A 1 91 ? 8.344 -26.328 -4.984 1 79 91 MET A C 1
ATOM 728 O O . MET A 1 91 ? 8.578 -27.25 -5.766 1 79 91 MET A O 1
ATOM 732 N N . HIS A 1 92 ? 9.039 -25.984 -3.979 1 80.38 92 HIS A N 1
ATOM 733 C CA . HIS A 1 92 ? 10.156 -26.844 -3.602 1 80.38 92 HIS A CA 1
ATOM 734 C C . HIS A 1 92 ? 9.688 -28.266 -3.316 1 80.38 92 HIS A C 1
ATOM 736 O O . HIS A 1 92 ? 10.312 -29.234 -3.756 1 80.38 92 HIS A O 1
ATOM 742 N N . ASN A 1 93 ? 8.578 -28.422 -2.564 1 81.88 93 ASN A N 1
ATOM 743 C CA . ASN A 1 93 ? 7.984 -29.734 -2.285 1 81.88 93 ASN A CA 1
ATOM 744 C C . ASN A 1 93 ? 7.551 -30.438 -3.566 1 81.88 93 ASN A C 1
ATOM 746 O O . ASN A 1 93 ? 7.719 -31.641 -3.699 1 81.88 93 ASN A O 1
ATOM 750 N N . ALA A 1 94 ? 7.043 -29.719 -4.445 1 77.06 94 ALA A N 1
ATOM 751 C CA . ALA A 1 94 ? 6.594 -30.281 -5.715 1 77.06 94 ALA A CA 1
ATOM 752 C C . ALA A 1 94 ? 7.777 -30.75 -6.555 1 77.06 94 ALA A C 1
ATOM 754 O O . ALA A 1 94 ? 7.676 -31.734 -7.281 1 77.06 94 ALA A O 1
ATOM 755 N N . VAL A 1 95 ? 8.875 -30.016 -6.512 1 75.88 95 VAL A N 1
ATOM 756 C CA . VAL A 1 95 ? 10.078 -30.359 -7.266 1 75.88 95 VAL A CA 1
ATOM 757 C C . VAL A 1 95 ? 10.789 -31.516 -6.594 1 75.88 95 VAL A C 1
ATOM 759 O O . VAL A 1 95 ? 11.234 -32.469 -7.27 1 75.88 95 VAL A O 1
ATOM 762 N N . VAL A 1 96 ? 10.883 -31.375 -5.277 1 76.19 96 VAL A N 1
ATOM 763 C CA . VAL A 1 96 ? 11.625 -32.375 -4.535 1 76.19 96 VAL A CA 1
ATOM 764 C C . VAL A 1 96 ? 10.797 -33.656 -4.434 1 76.19 96 VAL A C 1
ATOM 766 O O . VAL A 1 96 ? 11.336 -34.75 -4.5 1 76.19 96 VAL A O 1
ATOM 769 N N . TRP A 1 97 ? 9.477 -33.469 -4.109 1 67.31 97 TRP A N 1
ATOM 770 C CA . TRP A 1 97 ? 8.617 -34.625 -4.039 1 67.31 97 TRP A CA 1
ATOM 771 C C . TRP A 1 97 ? 7.758 -34.75 -5.297 1 67.31 97 TRP A C 1
ATOM 773 O O . TRP A 1 97 ? 6.539 -34.562 -5.246 1 67.31 97 TRP A O 1
ATOM 783 N N . ALA A 1 98 ? 8.273 -34.375 -6.418 1 58.66 98 ALA A N 1
ATOM 784 C CA . ALA A 1 98 ? 7.492 -34.594 -7.637 1 58.66 98 ALA A CA 1
ATOM 785 C C . ALA A 1 98 ? 6.594 -35.812 -7.512 1 58.66 98 ALA A C 1
ATOM 787 O O . ALA A 1 98 ? 7.039 -36.938 -7.746 1 58.66 98 ALA A O 1
ATOM 788 N N . LEU A 1 99 ? 5.887 -35.969 -6.391 1 51.72 99 LEU A N 1
ATOM 789 C CA . LEU A 1 99 ? 5.02 -37.156 -6.293 1 51.72 99 LEU A CA 1
ATOM 790 C C . LEU A 1 99 ? 4.164 -37.312 -7.547 1 51.72 99 LEU A C 1
ATOM 792 O O . LEU A 1 99 ? 3.756 -36.312 -8.148 1 51.72 99 LEU A O 1
ATOM 796 N N . PRO A 1 100 ? 4.027 -38.5 -8.133 1 51.41 100 PRO A N 1
ATOM 797 C CA . PRO A 1 100 ? 3.068 -38.781 -9.195 1 51.41 100 PRO A CA 1
ATOM 798 C C . PRO A 1 100 ? 1.661 -38.281 -8.883 1 51.41 100 PRO A C 1
ATOM 800 O O . PRO A 1 100 ? 1.267 -38.219 -7.719 1 51.41 100 PRO A O 1
ATOM 803 N N . PRO A 1 101 ? 1.017 -37.219 -9.539 1 47.03 101 PRO A N 1
ATOM 804 C CA . PRO A 1 101 ? -0.34 -36.688 -9.344 1 47.03 101 PRO A CA 1
ATOM 805 C C . PRO A 1 101 ? -1.284 -37.719 -8.727 1 47.03 101 PRO A C 1
ATOM 807 O O . PRO A 1 101 ? -2.477 -37.438 -8.562 1 47.03 101 PRO A O 1
ATOM 810 N N . ASP A 1 102 ? -0.909 -38.906 -8.508 1 41.53 102 ASP A N 1
ATOM 811 C CA . ASP A 1 102 ? -1.896 -39.875 -8.094 1 41.53 102 ASP A CA 1
ATOM 812 C C . ASP A 1 102 ? -2.359 -39.656 -6.66 1 41.53 102 ASP A C 1
ATOM 814 O O . ASP A 1 102 ? -3.217 -40.375 -6.148 1 41.53 102 ASP A O 1
ATOM 818 N N . LEU A 1 103 ? -1.601 -39 -5.855 1 44.06 103 LEU A N 1
ATOM 819 C CA . LEU A 1 103 ? -1.847 -39.219 -4.434 1 44.06 103 LEU A CA 1
ATOM 820 C C . LEU A 1 103 ? -2.955 -38.281 -3.926 1 44.06 103 LEU A C 1
ATOM 822 O O . LEU A 1 103 ? -3.219 -38.25 -2.723 1 44.06 103 LEU A O 1
ATOM 826 N N . THR A 1 104 ? -3.461 -37.344 -4.613 1 41.31 104 THR A N 1
ATOM 827 C CA . THR A 1 104 ? -4.191 -36.312 -3.869 1 41.31 104 THR A CA 1
ATOM 828 C C . THR A 1 104 ? -5.297 -36.969 -3.031 1 41.31 104 THR A C 1
ATOM 830 O O . THR A 1 104 ? -5.523 -36.562 -1.886 1 41.31 104 THR A O 1
ATOM 833 N N . THR A 1 105 ? -6.602 -37.281 -3.605 1 39.91 105 THR A N 1
ATOM 834 C CA . THR A 1 105 ? -7.879 -37.031 -2.947 1 39.91 105 THR A CA 1
ATOM 835 C C . THR A 1 105 ? -8.195 -38.125 -1.939 1 39.91 105 THR A C 1
ATOM 837 O O . THR A 1 105 ? -8.742 -39.156 -2.303 1 39.91 105 THR A O 1
ATOM 840 N N . LYS A 1 106 ? -7.352 -38.75 -1.29 1 37.16 106 LYS A N 1
ATOM 841 C CA . LYS A 1 106 ? -7.809 -39.938 -0.575 1 37.16 106 LYS A CA 1
ATOM 842 C C . LYS A 1 106 ? -8.703 -39.562 0.6 1 37.16 106 LYS A C 1
ATOM 844 O O . LYS A 1 106 ? -9.414 -40.406 1.146 1 37.16 106 LYS A O 1
ATOM 849 N N . ILE A 1 107 ? -8.781 -38.406 1.354 1 38.72 107 ILE A N 1
ATOM 850 C CA . ILE A 1 107 ? -8.844 -38.656 2.791 1 38.72 107 ILE A CA 1
ATOM 851 C C . ILE A 1 107 ? -10.266 -39.031 3.186 1 38.72 107 ILE A C 1
ATOM 853 O O . ILE A 1 107 ? -11.227 -38.375 2.807 1 38.72 107 ILE A O 1
ATOM 857 N N . ARG A 1 108 ? -10.508 -40.156 3.863 1 33.5 108 ARG A N 1
ATOM 858 C CA . ARG A 1 108 ? -11.375 -41.188 4.465 1 33.5 108 ARG A CA 1
ATOM 859 C C . ARG A 1 108 ? -12.133 -40.594 5.656 1 33.5 108 ARG A C 1
ATOM 861 O O . ARG A 1 108 ? -11.57 -40.438 6.746 1 33.5 108 ARG A O 1
ATOM 868 N N . VAL A 1 109 ? -12.609 -39.344 5.828 1 33.72 109 VAL A N 1
ATOM 869 C CA . VAL A 1 109 ? -13.203 -39.25 7.16 1 33.72 109 VAL A CA 1
ATOM 870 C C . VAL A 1 109 ? -14.383 -40.219 7.266 1 33.72 109 VAL A C 1
ATOM 872 O O . VAL A 1 109 ? -15.336 -40.125 6.484 1 33.72 109 VAL A O 1
ATOM 875 N N . ASP A 1 110 ? -14.281 -41.375 7.938 1 30.31 110 ASP A N 1
ATOM 876 C CA . ASP A 1 110 ? -15.359 -42.156 8.547 1 30.31 110 ASP A CA 1
ATOM 877 C C . ASP A 1 110 ? -16.312 -41.25 9.32 1 30.31 110 ASP A C 1
ATOM 879 O O . ASP A 1 110 ? -15.891 -40.25 9.945 1 30.31 110 ASP A O 1
ATOM 883 N N . MET B 1 1 ? 26.672 41.469 -0.044 1 37.78 1 MET B N 1
ATOM 884 C CA . MET B 1 1 ? 26.938 40.094 -0.44 1 37.78 1 MET B CA 1
ATOM 885 C C . MET B 1 1 ? 25.875 39.156 0.145 1 37.78 1 MET B C 1
ATOM 887 O O . MET B 1 1 ? 25.859 37.969 -0.168 1 37.78 1 MET B O 1
ATOM 891 N N . PRO B 1 2 ? 25.141 39.531 1.349 1 53.19 2 PRO B N 1
ATOM 892 C CA . PRO B 1 2 ? 24.156 38.656 1.995 1 53.19 2 PRO B CA 1
ATOM 893 C C . PRO B 1 2 ? 22.844 38.594 1.234 1 53.19 2 PRO B C 1
ATOM 895 O O . PRO B 1 2 ? 22.094 37.625 1.359 1 53.19 2 PRO B O 1
ATOM 898 N N . LEU B 1 3 ? 22.5 39.562 0.366 1 56.03 3 LEU B N 1
ATOM 899 C CA . LEU B 1 3 ? 21.203 39.562 -0.295 1 56.03 3 LEU B CA 1
ATOM 900 C C . LEU B 1 3 ? 21.156 38.531 -1.424 1 56.03 3 LEU B C 1
ATOM 902 O O . LEU B 1 3 ? 20.094 38 -1.716 1 56.03 3 LEU B O 1
ATOM 906 N N . LEU B 1 4 ? 22.312 38.344 -2.074 1 55.59 4 LEU B N 1
ATOM 907 C CA . LEU B 1 4 ? 22.328 37.406 -3.201 1 55.59 4 LEU B CA 1
ATOM 908 C C . LEU B 1 4 ? 22.156 35.969 -2.723 1 55.59 4 LEU B C 1
ATOM 910 O O . LEU B 1 4 ? 21.516 35.156 -3.393 1 55.59 4 LEU B O 1
ATOM 914 N N . LEU B 1 5 ? 22.594 35.688 -1.511 1 54.56 5 LEU B N 1
ATOM 915 C CA . LEU B 1 5 ? 22.516 34.312 -1.013 1 54.56 5 LEU B CA 1
ATOM 916 C C . LEU B 1 5 ? 21.094 33.969 -0.616 1 54.56 5 LEU B C 1
ATOM 918 O O . LEU B 1 5 ? 20.656 32.844 -0.805 1 54.56 5 LEU B O 1
ATOM 922 N N . ALA B 1 6 ? 20.312 34.969 -0.204 1 55.16 6 ALA B N 1
ATOM 923 C CA . ALA B 1 6 ? 18.938 34.719 0.22 1 55.16 6 ALA B CA 1
ATOM 924 C C . ALA B 1 6 ? 18.047 34.438 -0.979 1 55.16 6 ALA B C 1
ATOM 926 O O . ALA B 1 6 ? 17.156 33.562 -0.911 1 55.16 6 ALA B O 1
ATOM 927 N N . THR B 1 7 ? 18.438 34.969 -2.076 1 57.75 7 THR B N 1
ATOM 928 C CA . THR B 1 7 ? 17.594 34.812 -3.266 1 57.75 7 THR B CA 1
ATOM 929 C C . THR B 1 7 ? 17.812 33.438 -3.889 1 57.75 7 THR B C 1
ATOM 931 O O . THR B 1 7 ? 16.859 32.844 -4.391 1 57.75 7 THR B O 1
ATOM 934 N N . VAL B 1 8 ? 19.047 33 -3.727 1 51.44 8 VAL B N 1
ATOM 935 C CA . VAL B 1 8 ? 19.328 31.703 -4.312 1 51.44 8 VAL B CA 1
ATOM 936 C C . VAL B 1 8 ? 18.672 30.609 -3.477 1 51.44 8 VAL B C 1
ATOM 938 O O . VAL B 1 8 ? 18.156 29.641 -4.023 1 51.44 8 VAL B O 1
ATOM 941 N N . ARG B 1 9 ? 18.578 30.828 -2.117 1 52.75 9 ARG B N 1
ATOM 942 C CA . ARG B 1 9 ? 17.953 29.828 -1.25 1 52.75 9 ARG B CA 1
ATOM 943 C C . ARG B 1 9 ? 16.438 29.812 -1.44 1 52.75 9 ARG B C 1
ATOM 945 O O . ARG B 1 9 ? 15.82 28.734 -1.41 1 52.75 9 ARG B O 1
ATOM 952 N N . SER B 1 10 ? 15.898 30.984 -1.759 1 54.25 10 SER B N 1
ATOM 953 C CA . SER B 1 10 ? 14.461 31.062 -1.979 1 54.25 10 SER B CA 1
ATOM 954 C C . SER B 1 10 ? 14.062 30.391 -3.295 1 54.25 10 SER B C 1
ATOM 956 O O . SER B 1 10 ? 13.07 29.672 -3.355 1 54.25 10 SER B O 1
ATOM 958 N N . ALA B 1 11 ? 14.945 30.688 -4.246 1 49.47 11 ALA B N 1
ATOM 959 C CA . ALA B 1 11 ? 14.68 30.094 -5.551 1 49.47 11 ALA B CA 1
ATOM 960 C C . ALA B 1 11 ? 14.883 28.578 -5.52 1 49.47 11 ALA B C 1
ATOM 962 O O . ALA B 1 11 ? 14.102 27.828 -6.109 1 49.47 11 ALA B O 1
ATOM 963 N N . ARG B 1 12 ? 15.805 28.109 -4.809 1 47.44 12 ARG B N 1
ATOM 964 C CA . ARG B 1 12 ? 16.062 26.672 -4.66 1 47.44 12 ARG B CA 1
ATOM 965 C C . ARG B 1 12 ? 14.945 26 -3.873 1 47.44 12 ARG B C 1
ATOM 967 O O . ARG B 1 12 ? 14.523 24.891 -4.219 1 47.44 12 ARG B O 1
ATOM 974 N N . ARG B 1 13 ? 14.531 26.688 -2.793 1 49.16 13 ARG B N 1
ATOM 975 C CA . ARG B 1 13 ? 13.406 26.156 -2.037 1 49.16 13 ARG B CA 1
ATOM 976 C C . ARG B 1 13 ? 12.148 26.094 -2.898 1 49.16 13 ARG B C 1
ATOM 978 O O . ARG B 1 13 ? 11.367 25.141 -2.805 1 49.16 13 ARG B O 1
ATOM 985 N N . LYS B 1 14 ? 11.992 27.141 -3.691 1 51.03 14 LYS B N 1
ATOM 986 C CA . LYS B 1 14 ? 10.836 27.156 -4.582 1 51.03 14 LYS B CA 1
ATOM 987 C C . LYS B 1 14 ? 10.938 26.047 -5.641 1 51.03 14 LYS B C 1
ATOM 989 O O . LYS B 1 14 ? 9.953 25.375 -5.941 1 51.03 14 LYS B O 1
ATOM 994 N N . TYR B 1 15 ? 12.094 25.922 -6.23 1 45.16 15 TYR B N 1
ATOM 995 C CA . TYR B 1 15 ? 12.297 24.859 -7.211 1 45.16 15 TYR B CA 1
ATOM 996 C C . TYR B 1 15 ? 12.18 23.484 -6.562 1 45.16 15 TYR B C 1
ATOM 998 O O . TYR B 1 15 ? 11.578 22.578 -7.133 1 45.16 15 TYR B O 1
ATOM 1006 N N . GLU B 1 16 ? 12.781 23.406 -5.391 1 50.5 16 GLU B N 1
ATOM 1007 C CA . GLU B 1 16 ? 12.625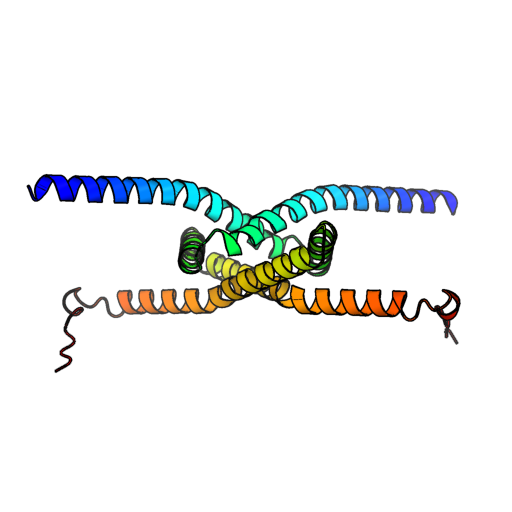 22.141 -4.668 1 50.5 16 GLU B CA 1
ATOM 1008 C C . GLU B 1 16 ? 11.164 21.906 -4.301 1 50.5 16 GLU B C 1
ATOM 1010 O O . GLU B 1 16 ? 10.68 20.766 -4.383 1 50.5 16 GLU B O 1
ATOM 1015 N N . ALA B 1 17 ? 10.539 23 -3.928 1 49.91 17 ALA B N 1
ATOM 1016 C CA . ALA B 1 17 ? 9.109 22.922 -3.635 1 49.91 17 ALA B CA 1
ATOM 1017 C C . ALA B 1 17 ? 8.312 22.547 -4.883 1 49.91 17 ALA B C 1
ATOM 1019 O O . ALA B 1 17 ? 7.371 21.766 -4.809 1 49.91 17 ALA B O 1
ATOM 1020 N N . GLN B 1 18 ? 8.742 23.25 -5.996 1 47.75 18 GLN B N 1
ATOM 1021 C CA . GLN B 1 18 ? 8.062 22.938 -7.25 1 47.75 18 GLN B CA 1
ATOM 1022 C C . GLN B 1 18 ? 8.336 21.5 -7.684 1 47.75 18 GLN B C 1
ATOM 1024 O O . GLN B 1 18 ? 7.438 20.797 -8.148 1 47.75 18 GLN B O 1
ATOM 1029 N N . CYS B 1 19 ? 9.602 21.188 -7.703 1 47.19 19 CYS B N 1
ATOM 1030 C CA . CYS B 1 19 ? 9.953 19.812 -8.031 1 47.19 19 CYS B CA 1
ATOM 1031 C C . CYS B 1 19 ? 9.312 18.828 -7.051 1 47.19 19 CYS B C 1
ATOM 1033 O O . CYS B 1 19 ? 8.844 17.766 -7.449 1 47.19 19 CYS B O 1
ATOM 1035 N N . PHE B 1 20 ? 9.445 19.328 -5.848 1 48.72 20 PHE B N 1
ATOM 1036 C CA . PHE B 1 20 ? 8.773 18.531 -4.824 1 48.72 20 PHE B CA 1
ATOM 1037 C C . PHE B 1 20 ? 7.277 18.438 -5.113 1 48.72 20 PHE B C 1
ATOM 1039 O O . PHE B 1 20 ? 6.684 17.375 -4.953 1 48.72 20 PHE B O 1
ATOM 1046 N N . ASP B 1 21 ? 6.793 19.516 -5.68 1 54.5 21 ASP B N 1
ATOM 1047 C CA . ASP B 1 21 ? 5.363 19.547 -5.961 1 54.5 21 ASP B CA 1
ATOM 1048 C C . ASP B 1 21 ? 5 18.578 -7.082 1 54.5 21 ASP B C 1
ATOM 1050 O O . ASP B 1 21 ? 4.012 17.859 -6.984 1 54.5 21 ASP B O 1
ATOM 1054 N N . PHE B 1 22 ? 5.867 18.672 -8.203 1 50.12 22 PHE B N 1
ATOM 1055 C CA . PHE B 1 22 ? 5.574 17.781 -9.328 1 50.12 22 PHE B CA 1
ATOM 1056 C C . PHE B 1 22 ? 5.715 16.328 -8.922 1 50.12 22 PHE B C 1
ATOM 1058 O O . PHE B 1 22 ? 4.848 15.5 -9.227 1 50.12 22 PHE B O 1
ATOM 1065 N N . GLN B 1 23 ? 6.832 16.094 -8.297 1 56.94 23 GLN B N 1
ATOM 1066 C CA . GLN B 1 23 ? 7.078 14.727 -7.844 1 56.94 23 GLN B CA 1
ATOM 1067 C C . GLN B 1 23 ? 6.086 14.32 -6.758 1 56.94 23 GLN B C 1
ATOM 1069 O O . GLN B 1 23 ? 5.605 13.188 -6.738 1 56.94 23 GLN B O 1
ATOM 1074 N N . THR B 1 24 ? 5.781 15.391 -5.984 1 62.69 24 THR B N 1
ATOM 1075 C CA . THR B 1 24 ? 4.805 15.148 -4.93 1 62.69 24 THR B CA 1
ATOM 1076 C C . THR B 1 24 ? 3.432 14.852 -5.52 1 62.69 24 THR B C 1
ATOM 1078 O O . THR B 1 24 ? 2.729 13.953 -5.051 1 62.69 24 THR B O 1
ATOM 1081 N N . GLY B 1 25 ? 3.27 15.508 -6.621 1 70.75 25 GLY B N 1
ATOM 1082 C CA . GLY B 1 25 ? 1.965 15.336 -7.238 1 70.75 25 GLY B CA 1
ATOM 1083 C C . GLY B 1 25 ? 1.765 13.945 -7.82 1 70.75 25 GLY B C 1
ATOM 1084 O O . GLY B 1 25 ? 0.694 13.352 -7.672 1 70.75 25 GLY B O 1
ATOM 1085 N N . SER B 1 26 ? 2.832 13.508 -8.539 1 75.94 26 SER B N 1
ATOM 1086 C CA . SER B 1 26 ? 2.697 12.195 -9.156 1 75.94 26 SER B CA 1
ATOM 1087 C C . SER B 1 26 ? 2.609 11.094 -8.109 1 75.94 26 SER B C 1
ATOM 1089 O O . SER B 1 26 ? 1.799 10.172 -8.234 1 75.94 26 SER B O 1
ATOM 1091 N N . LYS B 1 27 ? 3.449 11.242 -7.043 1 80.38 27 LYS B N 1
ATOM 1092 C CA . LYS B 1 27 ? 3.449 10.258 -5.965 1 80.38 27 LYS B CA 1
ATOM 1093 C C . LYS B 1 27 ? 2.146 10.305 -5.176 1 80.38 27 LYS B 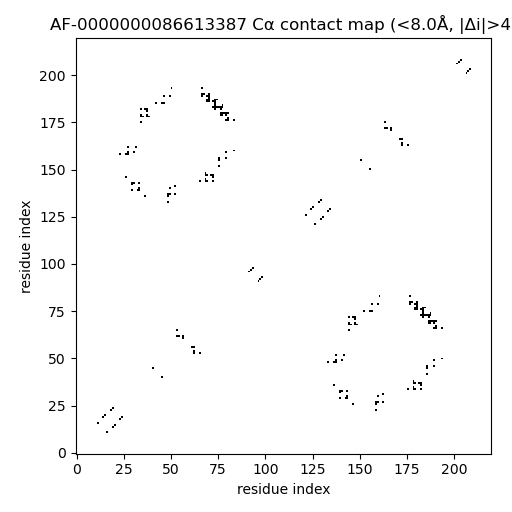C 1
ATOM 1095 O O . LYS B 1 27 ? 1.588 9.266 -4.82 1 80.38 27 LYS B O 1
ATOM 1100 N N . ASP B 1 28 ? 1.574 11.469 -5 1 83.5 28 ASP B N 1
ATOM 1101 C CA . ASP B 1 28 ? 0.301 11.641 -4.309 1 83.5 28 ASP B CA 1
ATOM 1102 C C . ASP B 1 28 ? -0.845 11.023 -5.102 1 83.5 28 ASP B C 1
ATOM 1104 O O . ASP B 1 28 ? -1.804 10.508 -4.523 1 83.5 28 ASP B O 1
ATOM 1108 N N . ARG B 1 29 ? -0.604 11.031 -6.352 1 87.75 29 ARG B N 1
ATOM 1109 C CA . ARG B 1 29 ? -1.679 10.562 -7.219 1 87.75 29 ARG B CA 1
ATOM 1110 C C . ARG B 1 29 ? -1.803 9.047 -7.164 1 87.75 29 ARG B C 1
ATOM 1112 O O . ARG B 1 29 ? -2.854 8.492 -7.496 1 87.75 29 ARG B O 1
ATOM 1119 N N . LEU B 1 30 ? -0.81 8.375 -6.676 1 91.69 30 LEU B N 1
ATOM 1120 C CA . LEU B 1 30 ? -0.819 6.914 -6.617 1 91.69 30 LEU B CA 1
ATOM 1121 C C . LEU B 1 30 ? -1.479 6.426 -5.332 1 91.69 30 LEU B C 1
ATOM 1123 O O . LEU B 1 30 ? -2.025 5.32 -5.289 1 91.69 30 LEU B O 1
ATOM 1127 N N . LEU B 1 31 ? -1.475 7.23 -4.301 1 93.06 31 LEU B N 1
ATOM 1128 C CA . LEU B 1 31 ? -1.891 6.793 -2.975 1 93.06 31 LEU B CA 1
ATOM 1129 C C . LEU B 1 31 ? -3.393 6.543 -2.93 1 93.06 31 LEU B C 1
ATOM 1131 O O . LEU B 1 31 ? -3.836 5.469 -2.512 1 93.06 31 LEU B O 1
ATOM 1135 N N . GLU B 1 32 ? -4.121 7.48 -3.488 1 92.94 32 GLU B N 1
ATOM 1136 C CA . GLU B 1 32 ? -5.574 7.387 -3.35 1 92.94 32 GLU B CA 1
ATOM 1137 C C . GLU B 1 32 ? -6.129 6.215 -4.152 1 92.94 32 GLU B C 1
ATOM 1139 O O . GLU B 1 32 ? -6.883 5.395 -3.619 1 92.94 32 GLU B O 1
ATOM 1144 N N . PRO B 1 33 ? -5.781 6.035 -5.426 1 94.19 33 PRO B N 1
ATOM 1145 C CA . PRO B 1 33 ? -6.297 4.863 -6.137 1 94.19 33 PRO B CA 1
ATOM 1146 C C . PRO B 1 33 ? -5.812 3.547 -5.531 1 94.19 33 PRO B C 1
ATOM 1148 O O . PRO B 1 33 ? -6.547 2.559 -5.527 1 94.19 33 PRO B O 1
ATOM 1151 N N . PHE B 1 34 ? -4.645 3.514 -4.949 1 94.94 34 PHE B N 1
ATOM 1152 C CA . PHE B 1 34 ? -4.145 2.281 -4.352 1 94.94 34 P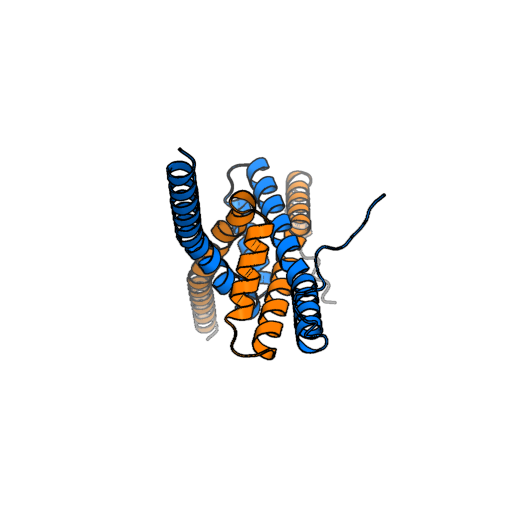HE B CA 1
ATOM 1153 C C . PHE B 1 34 ? -4.941 1.927 -3.102 1 94.94 34 PHE B C 1
ATOM 1155 O O . PHE B 1 34 ? -5.324 0.771 -2.91 1 94.94 34 PHE B O 1
ATOM 1162 N N . LEU B 1 35 ? -5.184 2.908 -2.289 1 96 35 LEU B N 1
ATOM 1163 C CA . LEU B 1 35 ? -5.977 2.652 -1.094 1 96 35 LEU B CA 1
ATOM 1164 C C . LEU B 1 35 ? -7.406 2.275 -1.462 1 96 35 LEU B C 1
ATOM 1166 O O . LEU B 1 35 ? -8.078 1.569 -0.708 1 96 35 LEU B O 1
ATOM 1170 N N . GLY B 1 36 ? -7.809 2.748 -2.643 1 95 36 GLY B N 1
ATOM 1171 C CA . GLY B 1 36 ? -9.117 2.375 -3.146 1 95 36 GLY B CA 1
ATOM 1172 C C . GLY B 1 36 ? -9.258 0.888 -3.412 1 95 36 GLY B C 1
ATOM 1173 O O . GLY B 1 36 ? -10.367 0.353 -3.426 1 95 36 GLY B O 1
ATOM 1174 N N . LEU B 1 37 ? -8.195 0.179 -3.613 1 95.19 37 LEU B N 1
ATOM 1175 C CA . LEU B 1 37 ? -8.227 -1.263 -3.832 1 95.19 37 LEU B CA 1
ATOM 1176 C C . LEU B 1 37 ? -8.766 -1.988 -2.602 1 95.19 37 LEU B C 1
ATOM 1178 O O . LEU B 1 37 ? -9.359 -3.062 -2.719 1 95.19 37 LEU B O 1
ATOM 1182 N N . ALA B 1 38 ? -8.586 -1.423 -1.436 1 95.12 38 ALA B N 1
ATOM 1183 C CA . ALA B 1 38 ? -9.031 -2.037 -0.188 1 95.12 38 ALA B CA 1
ATOM 1184 C C . ALA B 1 38 ? -10.539 -2.275 -0.205 1 95.12 38 ALA B C 1
ATOM 1186 O O . ALA B 1 38 ? -11.031 -3.211 0.429 1 95.12 38 ALA B O 1
ATOM 1187 N N . VAL B 1 39 ? -11.211 -1.463 -0.897 1 93.94 39 VAL B N 1
ATOM 1188 C CA . VAL B 1 39 ? -12.664 -1.537 -0.935 1 93.94 39 VAL B CA 1
ATOM 1189 C C . VAL B 1 39 ? -13.109 -2.309 -2.176 1 93.94 39 VAL B C 1
ATOM 1191 O O . VAL B 1 39 ? -14.055 -3.102 -2.115 1 93.94 39 VAL B O 1
ATOM 1194 N N . SER B 1 40 ? -12.383 -2.15 -3.266 1 92.31 40 SER B N 1
ATOM 1195 C CA . SER B 1 40 ? -12.875 -2.609 -4.559 1 92.31 40 SER B CA 1
ATOM 1196 C C . SER B 1 40 ? -12.367 -4.012 -4.879 1 92.31 40 SER B C 1
ATOM 1198 O O . SER B 1 40 ? -12.805 -4.629 -5.852 1 92.31 40 SER B O 1
ATOM 1200 N N . THR B 1 41 ? -11.438 -4.582 -4.066 1 92.75 41 THR B N 1
ATOM 1201 C CA . THR B 1 41 ? -10.797 -5.844 -4.426 1 92.75 41 THR B CA 1
ATOM 1202 C C . THR B 1 41 ? -10.781 -6.797 -3.234 1 92.75 41 THR B C 1
ATOM 1204 O O . THR B 1 41 ? -10.57 -6.375 -2.096 1 92.75 41 THR B O 1
ATOM 1207 N N . SER B 1 42 ? -11.039 -8.008 -3.484 1 93 42 SER B N 1
ATOM 1208 C CA . SER B 1 42 ? -10.914 -9.023 -2.441 1 93 42 SER B CA 1
ATOM 1209 C C . SER B 1 42 ? -9.453 -9.281 -2.092 1 93 42 SER B C 1
ATOM 1211 O O . SER B 1 42 ? -8.57 -9.078 -2.922 1 93 42 SER B O 1
ATOM 1213 N N . THR B 1 43 ? -9.273 -9.719 -0.823 1 91.69 43 THR B N 1
ATOM 1214 C CA . THR B 1 43 ? -7.922 -10.055 -0.375 1 91.69 43 THR B CA 1
ATOM 1215 C C . THR B 1 43 ? -7.32 -11.148 -1.244 1 91.69 43 THR B C 1
ATOM 1217 O O . THR B 1 43 ? -6.129 -11.109 -1.57 1 91.69 43 THR B O 1
ATOM 1220 N N . LEU B 1 44 ? -8.156 -12.109 -1.646 1 89.75 44 LEU B N 1
ATOM 1221 C CA . LEU B 1 44 ? -7.691 -13.203 -2.5 1 89.75 44 LEU B CA 1
ATOM 1222 C C . LEU B 1 44 ? -7.141 -12.656 -3.816 1 89.75 44 LEU B C 1
ATOM 1224 O O . LEU B 1 44 ? -6.105 -13.125 -4.297 1 89.75 44 LEU B O 1
ATOM 1228 N N . TYR B 1 45 ? -7.871 -11.68 -4.379 1 89.62 45 TYR B N 1
ATOM 1229 C CA . TYR B 1 45 ? -7.422 -11.094 -5.641 1 89.62 45 TYR B CA 1
ATOM 1230 C C . TYR B 1 45 ? -6.086 -10.383 -5.465 1 89.62 45 TYR B C 1
ATOM 1232 O O . TYR B 1 45 ? -5.191 -10.523 -6.301 1 89.62 45 TYR B O 1
ATOM 1240 N N . LEU B 1 46 ? -5.934 -9.688 -4.414 1 92.31 46 LEU B N 1
ATOM 1241 C CA . LEU B 1 46 ? -4.691 -8.969 -4.168 1 92.31 46 LEU B CA 1
ATOM 1242 C C . LEU B 1 46 ? -3.529 -9.938 -3.975 1 92.31 46 LEU B C 1
ATOM 1244 O O . LEU B 1 46 ? -2.426 -9.695 -4.465 1 92.31 46 LEU B O 1
ATOM 1248 N N . ASP B 1 47 ? -3.828 -11.031 -3.309 1 89.38 47 ASP B N 1
ATOM 1249 C CA . ASP B 1 47 ? -2.814 -12.07 -3.148 1 89.38 47 ASP B CA 1
ATOM 1250 C C . ASP B 1 47 ? -2.35 -12.602 -4.504 1 89.38 47 ASP B C 1
ATOM 1252 O O . ASP B 1 47 ? -1.146 -12.688 -4.762 1 89.38 47 ASP B O 1
ATOM 1256 N N . LEU B 1 48 ? -3.291 -12.859 -5.309 1 89.06 48 LEU B N 1
ATOM 1257 C CA . LEU B 1 48 ? -2.984 -13.398 -6.629 1 89.06 48 LEU B CA 1
ATOM 1258 C C . LEU B 1 48 ? -2.238 -12.375 -7.477 1 89.06 48 LEU B C 1
ATOM 1260 O O . LEU B 1 48 ? -1.305 -12.719 -8.203 1 89.06 48 LEU B O 1
ATOM 1264 N N . SER B 1 49 ? -2.723 -11.172 -7.426 1 90.94 49 SER B N 1
ATOM 1265 C CA . SER B 1 49 ? -2.055 -10.102 -8.172 1 90.94 49 SER B CA 1
ATOM 1266 C C . SER B 1 49 ? -0.595 -9.969 -7.746 1 90.94 49 SER B C 1
ATOM 1268 O O . SER B 1 49 ? 0.288 -9.805 -8.594 1 90.94 49 SER B O 1
ATOM 1270 N N . PHE B 1 50 ? -0.299 -10.039 -6.484 1 92.44 50 PHE B N 1
ATOM 1271 C CA . PHE B 1 50 ? 1.067 -9.961 -5.984 1 92.44 50 PHE B CA 1
ATOM 1272 C C . PHE B 1 50 ? 1.889 -11.156 -6.457 1 92.44 50 PHE B C 1
ATOM 1274 O O . PHE B 1 50 ? 3.053 -11 -6.836 1 92.44 50 PHE B O 1
ATOM 1281 N N . ASP B 1 51 ? 1.266 -12.297 -6.445 1 89.25 51 ASP B N 1
ATOM 1282 C CA . ASP B 1 51 ? 1.955 -13.492 -6.934 1 89.25 51 ASP B CA 1
ATOM 1283 C C . ASP B 1 51 ? 2.354 -13.336 -8.398 1 89.25 51 ASP B C 1
ATOM 1285 O O . ASP B 1 51 ? 3.463 -13.711 -8.789 1 89.25 51 ASP B O 1
ATOM 1289 N N . ARG B 1 52 ? 1.426 -12.844 -9.156 1 90.25 52 ARG B N 1
ATOM 1290 C CA . ARG B 1 52 ? 1.722 -12.625 -10.57 1 90.25 52 ARG B CA 1
ATOM 1291 C C . ARG B 1 52 ? 2.887 -11.656 -10.742 1 90.25 52 ARG B C 1
ATOM 1293 O O . ARG B 1 52 ? 3.738 -11.844 -11.609 1 90.25 52 ARG B O 1
ATOM 1300 N N . LEU B 1 53 ? 2.916 -10.656 -9.945 1 91.5 53 LEU B N 1
ATOM 1301 C CA . LEU B 1 53 ? 4.004 -9.688 -9.984 1 91.5 53 LEU B CA 1
ATOM 1302 C C . LEU B 1 53 ? 5.332 -10.344 -9.625 1 91.5 53 LEU B C 1
ATOM 1304 O O . LEU B 1 53 ? 6.344 -10.109 -10.289 1 91.5 53 LEU B O 1
ATOM 1308 N N . LEU B 1 54 ? 5.309 -11.125 -8.547 1 92.12 54 LEU B N 1
ATOM 1309 C CA . LEU B 1 54 ? 6.516 -11.828 -8.133 1 92.12 54 LEU B CA 1
ATOM 1310 C C . LEU B 1 54 ? 7.016 -12.75 -9.242 1 92.12 54 LEU B C 1
ATOM 1312 O O . LEU B 1 54 ? 8.211 -12.781 -9.539 1 92.12 54 LEU B O 1
ATOM 1316 N N . GLU B 1 55 ? 6.066 -13.453 -9.859 1 89.69 55 GLU B N 1
ATOM 1317 C CA . GLU B 1 55 ? 6.406 -14.43 -10.883 1 89.69 55 GLU B CA 1
ATOM 1318 C C . GLU B 1 55 ? 6.953 -13.758 -12.133 1 89.69 55 GLU B C 1
ATOM 1320 O O . GLU B 1 55 ? 7.641 -14.391 -12.938 1 89.69 55 GLU B O 1
ATOM 1325 N N . SER B 1 56 ? 6.551 -12.531 -12.383 1 90.88 56 SER B N 1
ATOM 1326 C CA . SER B 1 56 ? 7.004 -11.797 -13.562 1 90.88 56 SER B CA 1
ATOM 1327 C C . SER B 1 56 ? 8.453 -11.344 -13.414 1 90.88 56 SER B C 1
ATOM 1329 O O . SER B 1 56 ? 9.07 -10.898 -14.375 1 90.88 56 SER B O 1
ATOM 1331 N N . ARG B 1 57 ? 9.047 -11.492 -12.203 1 92.62 57 ARG B N 1
ATOM 1332 C CA . ARG B 1 57 ? 10.43 -11.094 -11.961 1 92.62 57 ARG B CA 1
ATOM 1333 C C . ARG B 1 57 ? 11.398 -12.148 -12.484 1 92.62 57 ARG B C 1
ATOM 1335 O O . ARG B 1 57 ? 11.141 -13.352 -12.367 1 92.62 57 ARG B O 1
ATOM 1342 N N . PRO B 1 58 ? 12.508 -11.734 -13.039 1 91.5 58 PRO B N 1
ATOM 1343 C CA . PRO B 1 58 ? 13.406 -12.641 -13.758 1 91.5 58 PRO B CA 1
ATOM 1344 C C . PRO B 1 58 ? 14.148 -13.602 -12.836 1 91.5 58 PRO B C 1
ATOM 1346 O O . PRO B 1 58 ? 14.617 -14.656 -13.273 1 91.5 58 PRO B O 1
ATOM 1349 N N . CYS B 1 59 ? 14.367 -13.258 -11.523 1 92.56 59 CYS B N 1
ATOM 1350 C CA . CYS B 1 59 ? 15.125 -14.109 -10.617 1 92.56 59 CYS B CA 1
ATOM 1351 C C . CYS B 1 59 ? 14.672 -13.922 -9.172 1 92.56 59 CYS B C 1
ATOM 1353 O O . CYS B 1 59 ? 13.867 -13.039 -8.883 1 92.56 59 CYS B O 1
ATOM 1355 N N . ASP B 1 60 ? 15.219 -14.773 -8.289 1 88.06 60 ASP B N 1
ATOM 1356 C CA . ASP B 1 60 ? 14.828 -14.789 -6.883 1 88.06 60 ASP B CA 1
ATOM 1357 C C . ASP B 1 60 ? 15.203 -13.484 -6.188 1 88.06 60 ASP B C 1
ATOM 1359 O O . ASP B 1 60 ? 14.492 -13.016 -5.301 1 88.06 60 ASP B O 1
ATOM 1363 N N . LEU B 1 61 ? 16.344 -12.883 -6.555 1 93.94 61 LEU B N 1
ATOM 1364 C CA . LEU B 1 61 ? 16.781 -11.633 -5.941 1 93.94 61 LEU B CA 1
ATOM 1365 C C . LEU B 1 61 ? 15.773 -10.523 -6.191 1 93.94 61 LEU B C 1
ATOM 1367 O O . LEU B 1 61 ? 15.453 -9.75 -5.277 1 93.94 61 LEU B O 1
ATOM 1371 N N . ASP B 1 62 ? 15.281 -10.492 -7.418 1 93.25 62 ASP B N 1
ATOM 1372 C CA . ASP B 1 62 ? 14.281 -9.484 -7.77 1 93.25 62 ASP B CA 1
ATOM 1373 C C . ASP B 1 62 ? 12.961 -9.742 -7.047 1 93.25 62 ASP B C 1
ATOM 1375 O O . ASP B 1 62 ? 12.26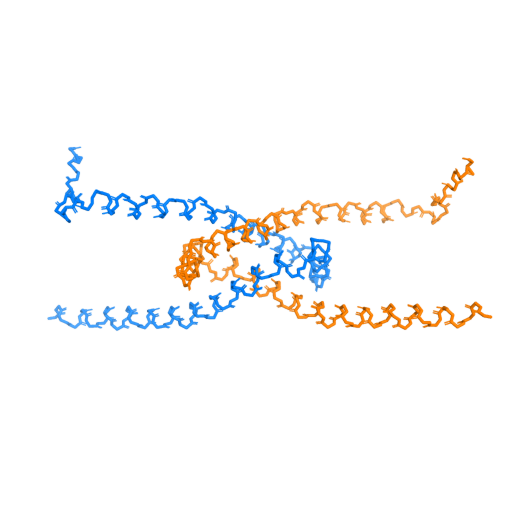6 -8.805 -6.668 1 93.25 62 ASP B O 1
ATOM 1379 N N . GLN B 1 63 ? 12.664 -11.047 -6.852 1 93.62 63 GLN B N 1
ATOM 1380 C CA . GLN B 1 63 ? 11.461 -11.375 -6.102 1 93.62 63 GLN B CA 1
ATOM 1381 C C . GLN B 1 63 ? 11.578 -10.945 -4.645 1 93.62 63 GLN B C 1
ATOM 1383 O O . GLN B 1 63 ? 10.641 -10.367 -4.086 1 93.62 63 GLN B O 1
ATOM 1388 N N . ASN B 1 64 ? 12.719 -11.172 -3.992 1 94.25 64 ASN B N 1
ATOM 1389 C CA . ASN B 1 64 ? 12.953 -10.773 -2.609 1 94.25 64 ASN B CA 1
ATOM 1390 C C . ASN B 1 64 ? 12.906 -9.25 -2.451 1 94.25 64 ASN B C 1
ATOM 1392 O O . ASN B 1 64 ? 12.422 -8.742 -1.44 1 94.25 64 ASN B O 1
ATOM 1396 N N . ASP B 1 65 ? 13.438 -8.602 -3.467 1 95.88 65 ASP B N 1
ATOM 1397 C CA . ASP B 1 65 ? 13.359 -7.148 -3.439 1 95.88 65 ASP B CA 1
ATOM 1398 C C . ASP B 1 65 ? 11.906 -6.672 -3.406 1 95.88 65 ASP B C 1
ATOM 1400 O O . ASP B 1 65 ? 11.562 -5.762 -2.65 1 95.88 65 ASP B O 1
ATOM 1404 N N . MET B 1 66 ? 11.125 -7.297 -4.25 1 95 66 MET B N 1
ATOM 1405 C CA . MET B 1 66 ? 9.711 -6.926 -4.305 1 95 66 MET B CA 1
ATOM 1406 C C . MET B 1 66 ? 9.031 -7.176 -2.967 1 95 66 MET B C 1
ATOM 1408 O O . MET B 1 66 ? 8.211 -6.371 -2.521 1 95 66 MET B O 1
ATOM 1412 N N . ILE B 1 67 ? 9.289 -8.203 -2.305 1 96.69 67 ILE B N 1
ATOM 1413 C CA . ILE B 1 67 ? 8.719 -8.539 -1.003 1 96.69 67 ILE B CA 1
ATOM 1414 C C . ILE B 1 67 ? 9.141 -7.492 0.028 1 96.69 67 ILE B C 1
ATOM 1416 O O . ILE B 1 67 ? 8.328 -7.051 0.844 1 96.69 67 ILE B O 1
ATOM 1420 N N . GLU B 1 68 ? 10.406 -7.133 0.009 1 96.81 68 GLU B N 1
ATOM 1421 C CA . GLU B 1 68 ? 10.898 -6.113 0.928 1 96.81 68 GLU B CA 1
ATOM 1422 C C . GLU B 1 68 ? 10.18 -4.785 0.717 1 96.81 68 GLU B C 1
ATOM 1424 O O . GLU B 1 68 ? 9.867 -4.086 1.681 1 96.81 68 GLU B O 1
ATOM 1429 N N . ARG B 1 69 ? 9.977 -4.523 -0.556 1 96.38 69 ARG B N 1
ATOM 1430 C CA . ARG B 1 69 ? 9.242 -3.301 -0.856 1 96.38 69 ARG B CA 1
ATOM 1431 C C . ARG B 1 69 ? 7.812 -3.375 -0.323 1 96.38 69 ARG B C 1
ATOM 1433 O O . ARG B 1 69 ? 7.301 -2.404 0.238 1 96.38 69 ARG B O 1
ATOM 1440 N N . ALA B 1 70 ? 7.176 -4.473 -0.521 1 97.31 70 ALA B N 1
ATOM 1441 C CA . ALA B 1 70 ? 5.828 -4.668 0.005 1 97.31 70 ALA B CA 1
ATOM 1442 C C . ALA B 1 70 ? 5.801 -4.512 1.522 1 97.31 70 ALA B C 1
ATOM 1444 O O . ALA B 1 70 ? 4.918 -3.85 2.07 1 97.31 70 ALA B O 1
ATOM 1445 N N . MET B 1 71 ? 6.742 -5.039 2.24 1 96.88 71 MET B N 1
ATOM 1446 C CA . MET B 1 71 ? 6.812 -4.949 3.695 1 96.88 71 MET B CA 1
ATOM 1447 C C . MET B 1 71 ? 7.016 -3.508 4.145 1 96.88 71 MET B C 1
ATOM 1449 O O . MET B 1 71 ? 6.375 -3.051 5.094 1 96.88 71 MET B O 1
ATOM 1453 N N . LYS B 1 72 ? 7.895 -2.869 3.447 1 96.19 72 LYS B N 1
ATOM 1454 C CA . LYS B 1 72 ? 8.148 -1.47 3.781 1 96.19 72 LYS B CA 1
ATOM 1455 C C . LYS B 1 72 ? 6.883 -0.629 3.619 1 96.19 72 LYS B C 1
ATOM 1457 O O . LYS B 1 72 ? 6.5 0.111 4.527 1 96.19 72 LYS B O 1
ATOM 1462 N N . MET B 1 73 ? 6.246 -0.769 2.488 1 96.62 73 MET B N 1
ATOM 1463 C CA . MET B 1 73 ? 5.023 -0.009 2.246 1 96.62 73 MET B CA 1
ATOM 1464 C C . MET B 1 73 ? 3.926 -0.419 3.221 1 96.62 73 MET B C 1
ATOM 1466 O O . MET B 1 73 ? 3.152 0.422 3.682 1 96.62 73 MET B O 1
ATOM 1470 N N . GLY B 1 74 ? 3.852 -1.734 3.453 1 96.88 74 GLY B N 1
ATOM 1471 C CA . GLY B 1 74 ? 2.9 -2.205 4.445 1 96.88 74 GLY B CA 1
ATOM 1472 C C . GLY B 1 74 ? 3.074 -1.542 5.801 1 96.88 74 GLY B C 1
ATOM 1473 O O . GLY B 1 74 ? 2.102 -1.078 6.398 1 96.88 74 GLY B O 1
ATOM 1474 N N . PHE B 1 75 ? 4.27 -1.484 6.336 1 95.62 75 PHE B N 1
ATOM 1475 C CA . PHE B 1 75 ? 4.57 -0.856 7.617 1 95.62 75 PHE B CA 1
ATOM 1476 C C . PHE B 1 75 ? 4.172 0.616 7.605 1 95.62 75 PHE B C 1
ATOM 1478 O O . PHE B 1 75 ? 3.551 1.104 8.555 1 95.62 75 PHE B O 1
ATOM 1485 N N . VAL B 1 76 ? 4.473 1.275 6.527 1 95 76 VAL B N 1
ATOM 1486 C CA . VAL B 1 76 ? 4.16 2.697 6.43 1 95 76 VAL B CA 1
ATOM 1487 C C . VAL B 1 76 ? 2.65 2.9 6.52 1 95 76 VAL B C 1
ATOM 1489 O O . VAL B 1 76 ? 2.178 3.793 7.227 1 95 76 VAL B O 1
ATOM 1492 N N . LEU B 1 77 ? 1.91 2.09 5.84 1 95.88 77 LEU B N 1
ATOM 1493 C CA . LEU B 1 77 ? 0.458 2.229 5.836 1 95.88 77 LEU B CA 1
ATOM 1494 C C . LEU B 1 77 ? -0.122 1.9 7.207 1 95.88 77 LEU B C 1
ATOM 1496 O O . LEU B 1 77 ? -1.065 2.553 7.66 1 95.88 77 LEU B O 1
ATOM 1500 N N . LEU B 1 78 ? 0.455 0.958 7.871 1 95.94 78 LEU B N 1
ATOM 1501 C CA . LEU B 1 78 ? -0.058 0.556 9.18 1 95.94 78 LEU B CA 1
ATOM 1502 C C . LEU B 1 78 ? 0.186 1.646 10.219 1 95.94 78 LEU B C 1
ATOM 1504 O O . LEU B 1 78 ? -0.538 1.735 11.211 1 95.94 78 LEU B O 1
ATOM 1508 N N . GLU B 1 79 ? 1.091 2.434 9.984 1 94.5 79 GLU B N 1
ATOM 1509 C CA . GLU B 1 79 ? 1.385 3.512 10.93 1 94.5 79 GLU B CA 1
ATOM 1510 C C . GLU B 1 79 ? 0.424 4.684 10.742 1 94.5 79 GLU B C 1
ATOM 1512 O O . GLU B 1 79 ? 0.418 5.617 11.547 1 94.5 79 GLU B O 1
ATOM 1517 N N . ALA B 1 80 ? -0.35 4.617 9.766 1 88.31 80 ALA B N 1
ATOM 1518 C CA . ALA B 1 80 ? -1.272 5.699 9.422 1 88.31 80 ALA B CA 1
ATOM 1519 C C . ALA B 1 80 ? -2.203 6.02 10.586 1 88.31 80 ALA B C 1
ATOM 1521 O O . ALA B 1 80 ? -2.486 7.188 10.859 1 88.31 80 ALA B O 1
ATOM 1522 N N . ARG B 1 81 ? -2.711 5.016 11.258 1 88 81 ARG B N 1
ATOM 1523 C CA . ARG B 1 81 ? -3.645 5.227 12.359 1 88 81 ARG B CA 1
ATOM 1524 C C . ARG B 1 81 ? -2.979 5.984 13.5 1 88 81 ARG B C 1
ATOM 1526 O O . ARG B 1 81 ? -3.576 6.891 14.086 1 88 81 ARG B O 1
ATOM 1533 N N . LYS B 1 82 ? -1.774 5.535 13.836 1 89.88 82 LYS B N 1
ATOM 1534 C CA . LYS B 1 82 ? -1.03 6.191 14.906 1 89.88 82 LYS B CA 1
ATOM 1535 C C . LYS B 1 82 ? -0.729 7.645 14.555 1 89.88 82 LYS B C 1
ATOM 1537 O O . LYS B 1 82 ? -0.862 8.531 15.398 1 89.88 82 LYS B O 1
ATOM 1542 N N . ARG B 1 83 ? -0.341 7.863 13.43 1 86.06 83 ARG B N 1
ATOM 1543 C CA . ARG B 1 83 ? -0.018 9.211 12.969 1 86.06 83 ARG B CA 1
ATOM 1544 C C . ARG B 1 83 ? -1.255 10.102 12.977 1 86.06 83 ARG B C 1
ATOM 1546 O O . ARG B 1 83 ? -1.199 11.25 13.438 1 86.06 83 ARG B O 1
ATOM 1553 N N . SER B 1 84 ? -2.312 9.5 12.398 1 85 84 SER B N 1
ATOM 1554 C CA . SER B 1 84 ? -3.564 10.25 12.383 1 85 84 SER B CA 1
ATOM 1555 C C . SER B 1 84 ? -4.02 10.594 13.797 1 85 84 SER B C 1
ATOM 1557 O O . SER B 1 84 ? -4.461 11.719 14.062 1 85 84 SER B O 1
ATOM 1559 N N . ALA B 1 85 ? -3.91 9.68 14.68 1 88.31 85 ALA B N 1
ATOM 1560 C CA . ALA B 1 85 ? -4.312 9.891 16.078 1 88.31 85 ALA B CA 1
ATOM 1561 C C . ALA B 1 85 ? -3.482 10.984 16.719 1 88.31 85 ALA B C 1
ATOM 1563 O O . ALA B 1 85 ? -4.02 11.828 17.453 1 88.31 85 ALA B O 1
ATOM 1564 N N . ARG B 1 86 ? -2.248 10.992 16.516 1 85.88 86 ARG B N 1
ATOM 1565 C CA . ARG B 1 86 ? -1.352 12.008 17.062 1 85.88 86 ARG B CA 1
ATOM 1566 C C . ARG B 1 86 ? -1.692 13.391 16.531 1 85.88 86 ARG B C 1
ATOM 1568 O O . ARG B 1 86 ? -1.669 14.375 17.266 1 85.88 86 ARG B O 1
ATOM 1575 N N . LYS B 1 87 ? -1.985 13.406 15.258 1 81.56 87 LYS B N 1
ATOM 1576 C CA . LYS B 1 87 ? -2.357 14.672 14.641 1 81.56 87 LYS B CA 1
ATOM 1577 C C . LYS B 1 87 ? -3.66 15.211 15.227 1 81.56 87 LYS B C 1
ATOM 1579 O O . LYS B 1 87 ? -3.771 16.406 15.516 1 81.56 87 LYS B O 1
ATOM 1584 N N . HIS B 1 88 ? -4.59 14.336 15.406 1 82.94 88 HIS B N 1
ATOM 1585 C CA . HIS B 1 88 ? -5.863 14.719 16 1 82.94 88 HIS B CA 1
ATOM 1586 C C . HIS B 1 88 ? -5.668 15.227 17.438 1 82.94 88 HIS B C 1
ATOM 1588 O O . HIS B 1 88 ? -6.27 16.219 17.828 1 82.94 88 HIS B O 1
ATOM 1594 N N . ALA B 1 89 ? -4.871 14.562 18.141 1 86.44 89 ALA B N 1
ATOM 1595 C CA . ALA B 1 89 ? -4.57 14.977 19.5 1 86.44 89 ALA B CA 1
ATOM 1596 C C . ALA B 1 89 ? -3.891 16.344 19.531 1 86.44 89 ALA B C 1
ATOM 1598 O O . ALA B 1 89 ? -4.219 17.188 20.359 1 86.44 89 ALA B O 1
ATOM 1599 N N . THR B 1 90 ? -2.939 16.547 18.688 1 82.5 90 THR B N 1
ATOM 1600 C CA . THR B 1 90 ? -2.221 17.812 18.594 1 82.5 90 THR B CA 1
ATOM 1601 C C . THR B 1 90 ? -3.174 18.953 18.219 1 82.5 90 THR B C 1
ATOM 1603 O O . THR B 1 90 ? -3.107 20.031 18.797 1 82.5 90 THR B O 1
ATOM 1606 N N . MET B 1 91 ? -4.043 18.719 17.281 1 78.88 91 MET B N 1
ATOM 1607 C CA . MET B 1 91 ? -5.031 19.719 16.891 1 78.88 91 MET B CA 1
ATOM 1608 C C . MET B 1 91 ? -5.988 20.031 18.031 1 78.88 91 MET B C 1
ATOM 1610 O O . MET B 1 91 ? -6.312 21.188 18.281 1 78.88 91 MET B O 1
ATOM 1614 N N . HIS B 1 92 ? -6.445 18.969 18.594 1 80.38 92 HIS B N 1
ATOM 1615 C CA . HIS B 1 92 ? -7.316 19.141 19.75 1 80.38 92 HIS B CA 1
ATOM 1616 C C . HIS B 1 92 ? -6.637 19.953 20.844 1 80.38 92 HIS B C 1
ATOM 1618 O O . HIS B 1 92 ? -7.25 20.844 21.438 1 80.38 92 HIS B O 1
ATOM 1624 N N . ASN B 1 93 ? -5.355 19.656 21.141 1 81.75 93 ASN B N 1
ATOM 1625 C CA . ASN B 1 93 ? -4.574 20.406 22.125 1 81.75 93 ASN B CA 1
ATOM 1626 C C . ASN B 1 93 ? -4.434 21.875 21.703 1 81.75 93 ASN B C 1
ATOM 1628 O O . ASN B 1 93 ? -4.508 22.766 22.562 1 81.75 93 ASN B O 1
ATOM 1632 N N . ALA B 1 94 ? -4.254 22.094 20.5 1 76.56 94 ALA B N 1
ATOM 1633 C CA . ALA B 1 94 ? -4.105 23.453 20 1 76.56 94 ALA B CA 1
ATOM 1634 C C . ALA B 1 94 ? -5.418 24.234 20.125 1 76.56 94 ALA B C 1
ATOM 1636 O O . ALA B 1 94 ? -5.414 25.438 20.359 1 76.56 94 ALA B O 1
ATOM 1637 N N . VAL B 1 95 ? -6.527 23.562 19.906 1 75.44 95 VAL B N 1
ATOM 1638 C CA . VAL B 1 95 ? -7.844 24.188 19.984 1 75.44 95 VAL B CA 1
ATOM 1639 C C . VAL B 1 95 ? -8.227 24.391 21.438 1 75.44 95 VAL B C 1
ATOM 1641 O O . VAL B 1 95 ? -8.734 25.453 21.812 1 75.44 95 VAL B O 1
ATOM 1644 N N . VAL B 1 96 ? -7.98 23.312 22.203 1 75.62 96 VAL B N 1
ATOM 1645 C CA . VAL B 1 96 ? -8.391 23.359 23.594 1 75.62 96 VAL B CA 1
ATOM 1646 C C . VAL B 1 96 ? -7.434 24.25 24.391 1 75.62 96 VAL B C 1
ATOM 1648 O O . VAL B 1 96 ? -7.855 24.984 25.281 1 75.62 96 VAL B O 1
ATOM 1651 N N . TRP B 1 97 ? -6.105 24.047 24.141 1 67.31 97 TRP B N 1
ATOM 1652 C CA . TRP B 1 97 ? -5.141 24.906 24.828 1 67.31 97 TRP B CA 1
ATOM 1653 C C . TRP B 1 97 ? -4.645 26.016 23.891 1 67.31 97 TRP B C 1
ATOM 1655 O O . TRP B 1 97 ? -3.488 26.016 23.469 1 67.31 97 TRP B O 1
ATOM 1665 N N . ALA B 1 98 ? -5.48 26.516 23.094 1 58.09 98 ALA B N 1
ATOM 1666 C CA . ALA B 1 98 ? -5.039 27.641 22.281 1 58.09 98 ALA B CA 1
ATOM 1667 C C . ALA B 1 98 ? -4.02 28.5 23.016 1 58.09 98 ALA B C 1
ATOM 1669 O O . ALA B 1 98 ? -4.391 29.359 23.828 1 58.09 98 ALA B O 1
ATOM 1670 N N . LEU B 1 99 ? -3.027 27.891 23.688 1 51.44 99 LEU B N 1
ATOM 1671 C CA . LEU B 1 99 ? -2.061 28.734 24.375 1 51.44 99 LEU B CA 1
ATOM 1672 C C . LEU B 1 99 ? -1.631 29.906 23.484 1 51.44 99 LEU B C 1
ATOM 1674 O O . LEU B 1 99 ? -1.533 29.766 22.266 1 51.44 99 LEU B O 1
ATOM 1678 N N . PRO B 1 100 ? -1.558 31.141 24.047 1 51.31 100 PRO B N 1
ATOM 1679 C CA . PRO B 1 100 ? -0.969 32.281 23.359 1 51.31 100 PRO B CA 1
ATOM 1680 C C . PRO B 1 100 ? 0.415 32 22.797 1 51.31 100 PRO B C 1
ATOM 1682 O O . PRO B 1 100 ? 1.157 31.188 23.359 1 51.31 100 PRO B O 1
ATOM 1685 N N . PRO B 1 101 ? 0.703 31.891 21.469 1 46.31 101 PRO B N 1
ATOM 1686 C CA . PRO B 1 101 ? 1.995 31.672 20.828 1 46.31 101 PRO B CA 1
ATOM 1687 C C . PRO B 1 101 ? 3.176 32.094 21.688 1 46.31 101 PRO B C 1
ATOM 1689 O O . PRO B 1 101 ? 4.324 32.062 21.234 1 46.31 101 PRO B O 1
ATOM 1692 N N . ASP B 1 102 ? 2.955 32.562 22.875 1 41.25 102 ASP B N 1
ATOM 1693 C CA . ASP B 1 102 ? 4.102 33.156 23.578 1 41.25 102 ASP B CA 1
ATOM 1694 C C . ASP B 1 102 ? 5.055 32.062 24.062 1 41.25 102 ASP B C 1
ATOM 1696 O O . ASP B 1 102 ? 6.078 32.375 24.688 1 41.25 102 ASP B O 1
ATOM 1700 N N . LEU B 1 103 ? 4.586 30.906 24.344 1 43.56 103 LEU B N 1
ATOM 1701 C CA . LEU B 1 103 ? 5.43 30.062 25.188 1 43.56 103 LEU B CA 1
ATOM 1702 C C . LEU B 1 103 ? 6.535 29.406 24.359 1 43.56 103 LEU B C 1
ATOM 1704 O O . LEU B 1 103 ? 7.238 28.516 24.844 1 43.56 103 LEU B O 1
ATOM 1708 N N . THR B 1 104 ? 6.637 29.578 23.156 1 40.84 104 THR B N 1
ATOM 1709 C CA . THR B 1 104 ? 7.504 28.641 22.438 1 40.84 104 THR B CA 1
ATOM 1710 C C . THR B 1 104 ? 8.898 28.609 23.062 1 40.84 104 THR B C 1
ATOM 1712 O O . THR B 1 104 ? 9.438 27.531 23.328 1 40.84 104 THR B O 1
ATOM 1715 N N . THR B 1 105 ? 9.961 29.453 22.625 1 38.53 105 THR B N 1
ATOM 1716 C CA . THR B 1 105 ? 11.344 29.141 22.281 1 38.53 105 THR B CA 1
ATOM 1717 C C . THR B 1 105 ? 12.242 29.297 23.516 1 38.53 105 THR B C 1
ATOM 1719 O O . THR B 1 105 ? 12.516 30.406 23.969 1 38.53 105 THR B O 1
ATOM 1722 N N . LYS B 1 106 ? 12.086 28.672 24.625 1 39.88 106 LYS B N 1
ATOM 1723 C CA . LYS B 1 106 ? 13.117 28.828 25.641 1 39.88 106 LYS B CA 1
ATOM 1724 C C . LYS B 1 106 ? 14.484 28.406 25.094 1 39.88 106 LYS B C 1
ATOM 1726 O O . LYS B 1 106 ? 14.703 27.234 24.797 1 39.88 106 LYS B O 1
ATOM 1731 N N . ILE B 1 107 ? 15.281 29.312 24.406 1 38.25 107 ILE B N 1
ATOM 1732 C CA . ILE B 1 107 ? 16.625 29.391 23.859 1 38.25 107 ILE B CA 1
ATOM 1733 C C . ILE B 1 107 ? 17.656 29.172 24.969 1 38.25 107 ILE B C 1
ATOM 1735 O O . ILE B 1 107 ? 17.781 30 25.891 1 38.25 107 ILE B O 1
ATOM 1739 N N . ARG B 1 108 ? 17.734 27.938 25.438 1 35.66 108 ARG B N 1
ATOM 1740 C CA . ARG B 1 108 ? 18.734 27.641 26.453 1 35.66 108 ARG B CA 1
ATOM 1741 C C . ARG B 1 108 ? 20.141 27.875 25.922 1 35.66 108 ARG B C 1
ATOM 1743 O O . ARG B 1 108 ? 21.062 27.094 26.188 1 35.66 108 ARG B O 1
ATOM 1750 N N . VAL B 1 109 ? 20.625 28.562 24.938 1 35 109 VAL B N 1
ATOM 1751 C CA . VAL B 1 109 ? 22.016 28.234 24.625 1 35 109 VAL B CA 1
ATOM 1752 C C . VAL B 1 109 ? 22.938 28.734 25.734 1 35 109 VAL B C 1
ATOM 1754 O O . VAL B 1 109 ? 23.094 29.938 25.922 1 35 109 VAL B O 1
ATOM 1757 N N . ASP B 1 110 ? 22.688 28.469 27.031 1 31.19 110 ASP B N 1
ATOM 1758 C CA . ASP B 1 110 ? 23.906 28.766 27.797 1 31.19 110 ASP B CA 1
ATOM 1759 C C . ASP B 1 110 ? 24.984 27.719 27.516 1 31.19 110 ASP B C 1
ATOM 1761 O O . ASP B 1 110 ? 24.688 26.547 27.344 1 31.19 110 ASP B O 1
#